Protein AF-A0A6G1LKD0-F1 (afdb_monomer)

Nearest PDB structures (foldseek):
  3onr-assembly1_B  TM=5.897E-01  e=1.406E+00  Mycobacterium tuberculosis
  1nfh-assembly1_B-2  TM=4.071E-01  e=2.704E-01  Archaeoglobus fulgidus
  5kec-assembly3_D  TM=6.859E-01  e=3.972E+00  Klebsiella pneumoniae
  1mk4-assembly1_B  TM=3.699E-01  e=9.749E-01  Bacillus subtilis

Sequence (189 aa):
MHNSNTVKTENTMAEAPSTIVGAAESDQQEQPFRLLDLPPELWSNICKLAVLSEDTIVFELAKPRSQNQIAVGQPSITQVCRLLRAEALPLFYALNVFRVQDEDDGTEASSRLQCWLRGIGLKNRGYLRKVEVFAPYDITDSKEFFAIGAEEDGNVKLELELVKLEVRPDKHGVVREERTYDVHFAEAD

Mean predicted aligned error: 14.64 Å

Solvent-accessible surface area (backbone atoms only — not comparable to full-atom values): 11980 Å² total; per-residue (Å²): 133,84,90,84,88,90,85,78,88,84,88,89,89,86,88,86,82,83,84,77,75,85,73,81,82,72,82,73,72,76,72,81,79,60,67,84,77,44,59,69,73,57,43,53,50,49,38,48,60,70,41,55,54,97,62,70,47,67,46,73,70,77,79,89,89,85,76,98,68,84,59,75,73,75,48,69,66,47,69,72,44,72,67,48,24,66,60,25,46,49,46,31,34,47,71,29,41,38,30,46,62,37,91,61,88,35,81,54,49,56,60,52,51,50,53,44,56,58,71,65,31,74,76,50,56,75,27,41,34,38,42,33,44,35,28,59,56,86,72,78,73,69,65,71,73,47,63,63,40,83,81,88,85,74,70,51,42,44,42,70,45,79,76,43,80,46,81,45,64,45,102,83,67,50,67,26,42,40,36,35,26,41,50,42,76,49,83,72,130

Secondary structure (DSSP, 8-state):
------------------------------PPPPGGGS-HHHHHHHHHHHH--SS-EE-----SSS---------THHHH-HHHHHHHHHHHHHH-EEEEE--SSSSSHHHHHHHHHHHH-HHHHTT--EEEEEESS----TTTTT-TT-SSS---EEEEEEEEEEEEE-TTS-EEEEEEEEEEEE---

Radius of gyration: 30.36 Å; Cα contacts (8 Å, |Δi|>4): 235; chains: 1; bounding box: 85×86×45 Å

InterPro domains:
  IPR038883 Uncharacterized protein AN11006-like [PTHR42085] (26-137)

Foldseek 3Di:
DDDDDDDDDDDDDDDDDDDPDDDDPPPPPPDDDDLVVDDPVVSLVVLLVQLADPDAQEQDDPDDDDDDDSDPPRGVQLVPDPVSVVSNLLSNQQRHEYEYDDPPQQPCSLVSVLVVCVVVDDVSLVSHFKYKYKHLDDPPVPPVSQQNAPDDDDGWRWDWDFPDWDWDQDPVRRTIIITMTTTDTDDDD

pLDDT: mean 70.56, std 19.1, range [30.27, 95.88]

Organism: NCBI:txid161662

Structure (mmCIF, N/CA/C/O backbone):
data_AF-A0A6G1LKD0-F1
#
_entry.id   AF-A0A6G1LKD0-F1
#
loop_
_atom_site.group_PDB
_atom_site.id
_atom_site.type_symbol
_atom_site.label_atom_id
_atom_site.label_alt_id
_atom_site.label_comp_id
_atom_site.label_asym_id
_atom_site.label_entity_id
_atom_site.label_seq_id
_atom_site.pdbx_PDB_ins_code
_atom_site.Cartn_x
_atom_site.Cartn_y
_atom_site.Cartn_z
_atom_site.occupancy
_atom_site.B_iso_or_equiv
_atom_site.auth_seq_id
_atom_site.auth_comp_id
_atom_site.auth_asym_id
_atom_site.auth_atom_id
_atom_site.pdbx_PDB_model_num
ATOM 1 N N . MET A 1 1 ? -33.546 67.919 -8.688 1.00 37.59 1 MET A N 1
ATOM 2 C CA . MET A 1 1 ? -34.661 68.858 -8.922 1.00 37.59 1 MET A CA 1
ATOM 3 C C . MET A 1 1 ? -35.714 68.147 -9.755 1.00 37.59 1 MET A C 1
ATOM 5 O O . MET A 1 1 ? -35.382 67.730 -10.850 1.00 37.59 1 MET A O 1
ATOM 9 N N . HIS A 1 2 ? -36.915 68.015 -9.183 1.00 38.47 2 HIS A N 1
ATOM 10 C CA . HIS A 1 2 ? -38.228 67.760 -9.805 1.00 38.47 2 HIS A CA 1
ATOM 11 C C . HIS A 1 2 ? -38.391 66.464 -10.639 1.00 38.47 2 HIS A C 1
ATOM 13 O O . HIS A 1 2 ? -37.862 66.364 -11.734 1.00 38.47 2 HIS A O 1
ATOM 19 N N . ASN A 1 3 ? -38.979 65.380 -10.113 1.00 30.58 3 ASN A N 1
ATOM 20 C CA . ASN A 1 3 ? -40.379 65.177 -9.683 1.00 30.58 3 ASN A CA 1
ATOM 21 C C . ASN A 1 3 ? -41.334 65.006 -10.879 1.00 30.58 3 ASN A C 1
ATOM 23 O O . ASN A 1 3 ? -41.541 65.965 -11.617 1.00 30.58 3 ASN A O 1
ATOM 27 N N . SER A 1 4 ? -41.957 63.831 -11.027 1.00 41.06 4 SER A N 1
ATOM 28 C CA . SER A 1 4 ? -43.425 63.676 -10.971 1.00 41.06 4 SER A CA 1
ATOM 29 C C . SER A 1 4 ? -43.890 62.292 -11.431 1.00 41.06 4 SER A C 1
ATOM 31 O O . SER A 1 4 ? -43.582 61.819 -12.521 1.00 41.06 4 SER A O 1
ATOM 33 N N . ASN A 1 5 ? -44.685 61.699 -10.546 1.00 30.27 5 ASN A N 1
ATOM 34 C CA . ASN A 1 5 ? -45.499 60.499 -10.670 1.00 30.27 5 ASN A CA 1
ATOM 35 C C . ASN A 1 5 ? -46.444 60.489 -11.883 1.00 30.27 5 ASN A C 1
ATOM 37 O O . ASN A 1 5 ? -46.976 61.525 -12.271 1.00 30.27 5 ASN A O 1
ATOM 41 N N . THR A 1 6 ? -46.830 59.287 -12.315 1.00 49.12 6 THR A N 1
ATOM 42 C CA . THR A 1 6 ? -48.221 59.007 -12.707 1.00 49.12 6 THR A CA 1
ATOM 43 C C . THR A 1 6 ? -48.672 57.683 -12.092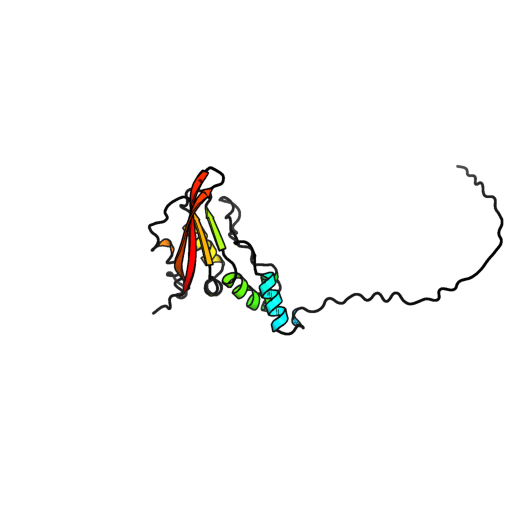 1.00 49.12 6 THR A C 1
ATOM 45 O O . THR A 1 6 ? -48.175 56.613 -12.422 1.00 49.12 6 THR A O 1
ATOM 48 N N . VAL A 1 7 ? -49.620 57.789 -11.162 1.00 44.25 7 VAL A N 1
ATOM 49 C CA . VAL A 1 7 ? -50.466 56.710 -10.645 1.00 44.25 7 VAL A CA 1
ATOM 50 C C . VAL A 1 7 ? -51.893 57.058 -11.050 1.00 44.25 7 VAL A C 1
ATOM 52 O O . VAL A 1 7 ? -52.319 58.177 -10.767 1.00 44.25 7 VAL A O 1
ATOM 55 N N . LYS A 1 8 ? -52.613 56.108 -11.659 1.00 42.34 8 LYS A N 1
ATOM 56 C CA . LYS A 1 8 ? -54.065 55.878 -11.502 1.00 42.34 8 LYS A CA 1
ATOM 57 C C . LYS A 1 8 ? -54.301 54.368 -11.708 1.00 42.34 8 LYS A C 1
ATOM 59 O O . LYS A 1 8 ? -53.874 53.863 -12.740 1.00 42.34 8 LYS A O 1
ATOM 64 N N . THR A 1 9 ? -54.627 53.559 -10.688 1.00 41.75 9 THR A N 1
ATOM 65 C CA . THR A 1 9 ? -55.975 53.277 -10.115 1.00 41.75 9 THR A CA 1
ATOM 66 C C . THR A 1 9 ? -57.021 52.924 -11.192 1.00 41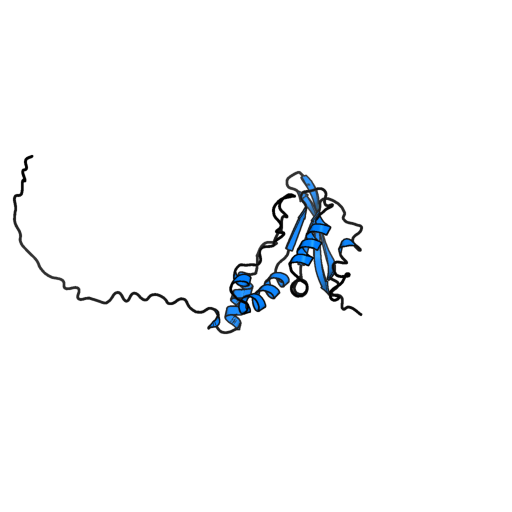.75 9 THR A C 1
ATOM 68 O O . THR A 1 9 ? -57.086 53.606 -12.205 1.00 41.75 9 THR A O 1
ATOM 71 N N . GLU A 1 10 ? -57.877 51.899 -11.101 1.00 36.53 10 GLU A N 1
ATOM 72 C CA . GLU A 1 10 ? -58.400 51.094 -9.984 1.00 36.53 10 GLU A CA 1
ATOM 73 C C . GLU A 1 10 ? -59.324 49.974 -10.536 1.00 36.53 10 GLU A C 1
ATOM 75 O O . GLU A 1 10 ? -59.718 50.020 -11.701 1.00 36.53 10 GLU A O 1
ATOM 80 N N . ASN A 1 11 ? -59.757 49.089 -9.626 1.00 36.59 11 ASN A N 1
ATOM 81 C CA . ASN A 1 11 ? -60.927 48.186 -9.628 1.00 36.59 11 ASN A CA 1
ATOM 82 C C . ASN A 1 11 ? -60.767 46.758 -10.179 1.00 36.59 11 ASN A C 1
ATOM 84 O O . ASN A 1 11 ? -60.533 46.581 -11.366 1.00 36.59 11 ASN A O 1
ATOM 88 N N . THR A 1 12 ? -60.815 45.668 -9.389 1.00 40.59 12 THR A N 1
ATOM 89 C CA . THR A 1 12 ? -61.576 45.227 -8.176 1.00 40.59 12 THR A CA 1
ATOM 90 C C . THR A 1 12 ? -62.785 44.347 -8.525 1.00 40.59 12 THR A C 1
ATOM 92 O O . THR A 1 12 ? -63.572 44.687 -9.400 1.00 40.59 12 THR A O 1
ATOM 95 N N . MET A 1 13 ? -62.934 43.290 -7.706 1.00 41.00 13 MET A N 1
ATOM 96 C CA . MET A 1 13 ? -63.999 42.276 -7.560 1.00 41.00 13 MET A CA 1
ATOM 97 C C . MET A 1 13 ? -63.725 40.960 -8.309 1.00 41.00 13 MET A C 1
ATOM 99 O O . MET A 1 13 ? -63.455 40.981 -9.497 1.00 41.00 13 MET A O 1
ATOM 103 N N . ALA A 1 14 ? -63.831 39.764 -7.729 1.00 42.66 14 ALA A N 1
ATOM 104 C CA . ALA A 1 14 ? -63.997 39.290 -6.354 1.00 42.66 14 ALA A CA 1
ATOM 105 C C . ALA A 1 14 ? -63.921 37.748 -6.419 1.00 42.66 14 ALA A C 1
ATOM 107 O O . ALA A 1 14 ? -64.661 37.186 -7.212 1.00 42.66 14 ALA A O 1
ATOM 108 N N . GLU A 1 15 ? -63.099 37.081 -5.602 1.00 38.00 15 GLU A N 1
ATOM 109 C CA . GLU A 1 15 ? -63.464 35.826 -4.911 1.00 38.00 15 GLU A CA 1
ATOM 110 C C . GLU A 1 15 ? -62.361 35.441 -3.908 1.00 38.00 15 GLU A C 1
ATOM 112 O O . GLU A 1 15 ? -61.170 35.493 -4.207 1.00 38.00 15 GLU A O 1
ATOM 117 N N . ALA A 1 16 ? -62.770 35.102 -2.691 1.00 53.72 16 ALA A N 1
ATOM 118 C CA . ALA A 1 16 ? -61.951 34.602 -1.586 1.00 53.72 16 ALA A CA 1
ATOM 119 C C . ALA A 1 16 ? -62.330 33.123 -1.332 1.00 53.72 16 ALA A C 1
ATOM 121 O O . ALA A 1 16 ? -63.270 32.634 -1.951 1.00 53.72 16 ALA A O 1
ATOM 122 N N . PRO A 1 17 ? -61.832 32.454 -0.282 1.00 52.69 17 PRO A N 1
ATOM 123 C CA . PRO A 1 17 ? -60.452 32.227 0.135 1.00 52.69 17 PRO A CA 1
ATOM 124 C C . PRO A 1 17 ? -60.189 30.709 0.278 1.00 52.69 17 PRO A C 1
ATOM 126 O O . PRO A 1 17 ? -60.976 29.995 0.895 1.00 52.69 17 PRO A O 1
ATOM 129 N N . SER A 1 18 ? -59.042 30.196 -0.170 1.00 37.56 18 SER A N 1
ATOM 130 C CA . SER A 1 18 ? -58.544 28.906 0.338 1.00 37.56 18 SER A CA 1
ATOM 131 C C . SER A 1 18 ? -57.360 29.140 1.254 1.00 37.56 18 SER A C 1
ATOM 133 O O . SER A 1 18 ? -56.203 29.192 0.854 1.00 37.56 18 SER A O 1
ATOM 135 N N . THR A 1 19 ? -57.722 29.298 2.521 1.00 47.72 19 THR A N 1
ATOM 136 C CA . THR A 1 19 ? -57.007 28.813 3.693 1.00 47.72 19 THR A CA 1
ATOM 137 C C . THR A 1 19 ? -56.113 27.610 3.368 1.00 47.72 19 THR A C 1
ATOM 139 O O . THR A 1 19 ? -56.605 26.494 3.226 1.00 47.72 19 THR A O 1
ATOM 142 N N . ILE A 1 20 ? -54.799 27.820 3.328 1.00 54.66 20 ILE A N 1
ATOM 143 C CA . ILE A 1 20 ? -53.839 26.786 3.718 1.00 54.66 20 ILE A CA 1
ATOM 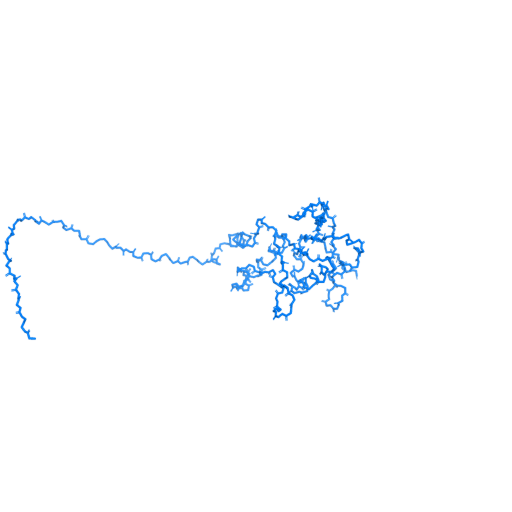144 C C . ILE A 1 20 ? -53.232 27.271 5.029 1.00 54.66 20 ILE A C 1
ATOM 146 O O . ILE A 1 20 ? -52.306 28.075 5.080 1.00 54.66 20 ILE A O 1
ATOM 150 N N . VAL A 1 21 ? -53.886 26.828 6.103 1.00 46.56 21 VAL A N 1
ATOM 151 C CA . VAL A 1 21 ? -53.330 26.758 7.452 1.00 46.56 21 VAL A CA 1
ATOM 152 C C . VAL A 1 21 ? -52.073 25.902 7.382 1.00 46.56 21 VAL A C 1
ATOM 154 O O . VAL A 1 21 ? -52.058 24.875 6.704 1.00 46.56 21 VAL A O 1
ATOM 157 N N . GLY A 1 22 ? -51.030 26.358 8.071 1.00 49.03 22 GLY A N 1
ATOM 158 C CA . GLY A 1 22 ? -49.728 25.719 8.097 1.00 49.03 22 GLY A CA 1
ATOM 159 C C . GLY A 1 22 ? -49.785 24.219 8.373 1.00 49.03 22 GLY A C 1
ATOM 160 O O . GLY A 1 22 ? -50.435 23.755 9.306 1.00 49.03 22 GLY A O 1
ATOM 161 N N . ALA A 1 23 ? -49.010 23.484 7.589 1.00 44.81 23 ALA A N 1
ATOM 162 C CA . ALA A 1 23 ? -48.330 22.300 8.066 1.00 44.81 23 ALA A CA 1
ATOM 163 C C . ALA A 1 23 ? -46.849 22.669 8.070 1.00 44.81 23 ALA A C 1
ATOM 165 O O . ALA A 1 23 ? -46.313 23.100 7.053 1.00 44.81 23 ALA A O 1
ATOM 166 N N . ALA A 1 24 ? -46.245 22.602 9.251 1.00 47.56 24 ALA A N 1
ATOM 167 C CA . ALA A 1 24 ? -44.843 22.876 9.474 1.00 47.56 24 ALA A CA 1
ATOM 168 C C . ALA A 1 24 ? -43.985 22.118 8.453 1.00 47.56 24 ALA A C 1
ATOM 170 O O . ALA A 1 24 ? -43.979 20.886 8.439 1.00 47.56 24 ALA A O 1
ATOM 171 N N . GLU A 1 25 ? -43.237 22.856 7.638 1.00 52.56 25 GLU A N 1
ATOM 172 C CA . GLU A 1 25 ? -41.984 22.360 7.087 1.00 52.56 25 GLU A CA 1
ATOM 173 C C . GLU A 1 25 ? -41.083 22.127 8.298 1.00 52.56 25 GLU A C 1
ATOM 175 O O . GLU A 1 25 ? -40.419 23.026 8.808 1.00 52.56 25 GLU A O 1
ATOM 180 N N . SER A 1 26 ? -41.166 20.928 8.874 1.00 53.84 26 SER A N 1
ATOM 181 C CA . SER A 1 26 ? -40.125 20.470 9.768 1.00 53.84 26 SER A CA 1
ATOM 182 C C . SER A 1 26 ? -38.873 20.383 8.909 1.00 53.84 26 SER A C 1
ATOM 184 O O . SER A 1 26 ? -38.731 19.426 8.146 1.00 53.84 26 SER A O 1
ATOM 186 N N . ASP A 1 27 ? -38.004 21.386 9.026 1.00 58.16 27 ASP A N 1
ATOM 187 C CA . ASP A 1 27 ? -36.576 21.285 8.752 1.00 58.16 27 ASP A CA 1
ATOM 188 C C . ASP A 1 27 ? -36.047 20.102 9.573 1.00 58.16 27 ASP A C 1
ATOM 190 O O . ASP A 1 27 ? -35.509 20.249 10.673 1.00 58.16 27 ASP A O 1
ATOM 194 N N . GLN A 1 28 ? -36.262 18.884 9.076 1.00 59.91 28 GLN A N 1
ATOM 195 C CA . GLN A 1 28 ? -35.541 17.719 9.541 1.00 59.91 28 GLN A CA 1
ATOM 196 C C . GLN A 1 28 ? -34.132 17.892 8.998 1.00 59.91 28 GLN A C 1
ATOM 198 O O . GLN A 1 28 ? -33.781 17.372 7.945 1.00 59.91 28 GLN A O 1
ATOM 203 N N . GLN A 1 29 ? -33.337 18.697 9.704 1.00 63.50 29 GLN A N 1
ATOM 204 C CA . GLN A 1 29 ? -31.892 18.629 9.609 1.00 63.50 29 GLN A CA 1
ATOM 205 C C . GLN A 1 29 ? -31.525 17.182 9.924 1.00 63.50 29 GLN A C 1
ATOM 207 O O . GLN A 1 29 ? -31.508 16.783 11.090 1.00 63.50 29 GLN A O 1
ATOM 212 N N . GLU A 1 30 ? -31.315 16.384 8.877 1.00 73.69 30 GLU A N 1
ATOM 213 C CA . GLU A 1 30 ? -30.794 15.031 8.983 1.00 73.69 30 GLU A CA 1
ATOM 214 C C . GLU A 1 30 ? -29.488 15.128 9.768 1.00 73.69 30 GLU A C 1
ATOM 216 O O . GLU A 1 30 ? -28.474 15.626 9.272 1.00 73.69 30 GLU A O 1
ATOM 221 N N . GLN A 1 31 ? -29.524 14.745 11.048 1.00 75.81 31 GLN A N 1
ATOM 222 C CA . GLN A 1 31 ? -28.300 14.716 11.826 1.00 75.81 31 GLN A CA 1
ATOM 223 C C . GLN A 1 31 ? -27.365 13.696 11.175 1.00 75.81 31 GLN A C 1
ATOM 225 O O . GLN A 1 31 ? -27.792 12.569 10.907 1.00 75.81 31 GLN A O 1
ATOM 230 N N . PRO A 1 32 ? -26.092 14.055 10.940 1.00 81.06 32 PRO A N 1
ATOM 231 C CA . PRO A 1 32 ? -25.136 13.106 10.408 1.00 81.06 32 PRO A CA 1
ATOM 232 C C . PRO A 1 32 ? -25.021 11.935 11.384 1.00 81.06 32 PRO A C 1
ATOM 234 O O . PRO A 1 32 ? -24.774 12.122 12.580 1.00 81.06 32 PRO A O 1
ATOM 237 N N . PHE A 1 33 ? -25.216 10.719 10.878 1.00 84.69 33 PHE A N 1
ATOM 238 C CA . PHE A 1 33 ? -25.010 9.523 11.680 1.00 84.69 33 PHE A CA 1
ATOM 239 C C . PHE A 1 33 ? -23.534 9.425 12.075 1.00 84.69 33 PHE A C 1
ATOM 241 O O . PHE A 1 33 ? -22.623 9.769 11.316 1.00 84.69 33 PHE A O 1
ATOM 248 N N . ARG A 1 34 ? -23.281 8.962 13.297 1.00 90.06 34 ARG A N 1
ATOM 249 C CA . ARG A 1 34 ? -21.921 8.806 13.804 1.00 90.06 34 ARG A CA 1
ATOM 250 C C . ARG A 1 34 ? -21.377 7.465 13.337 1.00 90.06 34 ARG A C 1
ATOM 252 O O . ARG A 1 34 ? -21.892 6.421 13.715 1.00 90.06 34 ARG A O 1
ATOM 259 N N . LEU A 1 35 ? -20.308 7.497 12.542 1.00 90.75 35 LEU A N 1
ATOM 260 C CA . LEU A 1 35 ? -19.685 6.291 11.982 1.00 90.75 35 LEU A CA 1
ATOM 261 C C . LEU A 1 35 ? -19.335 5.244 13.055 1.00 90.75 35 LEU A C 1
ATOM 263 O O . LEU A 1 35 ? -19.510 4.055 12.824 1.00 90.75 35 LEU A O 1
ATOM 267 N N . LEU A 1 36 ? -18.863 5.690 14.223 1.00 90.81 36 LEU A N 1
ATOM 268 C CA . LEU A 1 36 ? -18.436 4.811 15.319 1.00 90.81 36 LEU A CA 1
ATOM 269 C C . LEU A 1 36 ? -19.582 4.344 16.230 1.00 90.81 36 LEU A C 1
ATOM 271 O O . LEU A 1 36 ? -19.342 3.515 17.103 1.00 90.81 36 LEU A O 1
ATOM 275 N N . ASP A 1 37 ? -20.802 4.846 16.024 1.00 93.06 37 ASP A N 1
ATOM 276 C CA . ASP A 1 37 ? -21.998 4.340 16.709 1.00 93.06 37 ASP A CA 1
ATOM 277 C C . ASP A 1 37 ? -22.608 3.146 15.948 1.00 93.06 37 ASP A C 1
ATOM 279 O O . ASP A 1 37 ? -23.539 2.500 16.431 1.00 93.06 37 ASP A O 1
ATOM 283 N N . LEU A 1 38 ? -22.084 2.833 14.756 1.00 91.62 38 LEU A N 1
ATOM 284 C CA . LEU A 1 38 ? -22.428 1.617 14.030 1.00 91.62 38 LEU A CA 1
ATOM 285 C C . LEU A 1 38 ? -21.842 0.377 14.729 1.00 91.62 38 LEU A C 1
ATOM 287 O O . LEU A 1 38 ? -20.779 0.458 15.350 1.00 91.62 38 LEU A O 1
ATOM 291 N N . PRO A 1 39 ? -22.472 -0.800 14.561 1.00 94.50 39 PRO A N 1
ATOM 292 C CA . PRO A 1 39 ? -21.857 -2.073 14.911 1.00 94.50 39 PRO A CA 1
ATOM 293 C C . PRO A 1 39 ? -20.444 -2.222 14.313 1.00 94.50 39 PRO A C 1
ATOM 295 O O . PRO A 1 39 ? -20.233 -1.789 13.170 1.00 94.50 39 PRO A O 1
ATOM 298 N N . PRO A 1 40 ? -19.495 -2.844 15.043 1.00 91.56 40 PRO A N 1
ATOM 299 C CA . PRO A 1 40 ? -18.127 -3.100 14.586 1.00 91.56 40 PRO A CA 1
ATOM 300 C C . PRO A 1 40 ? -18.019 -3.630 13.162 1.00 91.56 40 PRO A C 1
ATOM 302 O O . PRO A 1 40 ? -17.224 -3.141 12.365 1.00 91.56 40 PRO A O 1
ATOM 305 N N . GLU A 1 41 ? -18.886 -4.570 12.809 1.00 95.56 41 GLU A N 1
ATOM 306 C CA . GLU A 1 41 ? -18.893 -5.222 11.507 1.00 95.56 41 GLU A CA 1
ATOM 307 C C . GLU A 1 41 ? -19.148 -4.225 10.370 1.00 95.56 41 GLU A C 1
ATOM 309 O O . GLU A 1 41 ? -18.559 -4.334 9.294 1.00 95.56 41 GLU A O 1
ATOM 314 N N . LEU A 1 42 ? -20.013 -3.230 10.595 1.00 95.06 42 LEU A N 1
ATOM 315 C CA . LEU A 1 42 ? -20.379 -2.263 9.565 1.00 95.06 42 LEU A CA 1
ATOM 316 C C . LEU A 1 42 ? -19.271 -1.243 9.332 1.00 95.06 42 LEU A C 1
ATOM 318 O O . LEU A 1 42 ? -18.895 -1.014 8.182 1.00 95.06 42 LEU A O 1
ATOM 322 N N . TRP A 1 43 ? -18.724 -0.638 10.388 1.00 94.00 43 TRP A N 1
ATOM 323 C CA . TRP A 1 43 ? -17.681 0.366 10.186 1.00 94.00 43 TRP A CA 1
ATOM 324 C C . TRP A 1 43 ? -16.337 -0.258 9.783 1.00 94.00 43 TRP A C 1
ATOM 326 O O . TRP A 1 43 ? -15.626 0.361 8.993 1.00 94.00 43 TRP A O 1
ATOM 336 N N . SER A 1 44 ? -16.027 -1.502 10.176 1.00 94.25 44 SER A N 1
ATOM 337 C CA . SER A 1 44 ? -14.895 -2.254 9.604 1.00 94.25 44 SER A CA 1
ATOM 338 C C . SER A 1 44 ? -15.081 -2.521 8.105 1.00 94.25 44 SER A C 1
ATOM 340 O O . SER A 1 44 ? -14.140 -2.355 7.326 1.00 94.25 44 SER A O 1
ATOM 342 N N . ASN A 1 45 ? -16.298 -2.857 7.657 1.00 95.88 45 ASN A N 1
ATOM 343 C CA . ASN A 1 45 ? -16.591 -2.992 6.225 1.00 95.88 45 ASN A CA 1
ATOM 344 C C . ASN A 1 45 ? -16.441 -1.662 5.476 1.00 95.88 45 ASN A C 1
ATOM 346 O O . ASN A 1 45 ? -15.879 -1.639 4.381 1.00 95.88 45 ASN A O 1
ATOM 350 N N . ILE A 1 46 ? -16.873 -0.549 6.075 1.00 95.31 46 ILE A N 1
ATOM 351 C CA . ILE A 1 46 ? -16.652 0.790 5.514 1.00 95.31 46 ILE A CA 1
ATOM 352 C C . ILE A 1 46 ? -15.151 1.079 5.404 1.00 95.31 46 ILE A C 1
ATOM 354 O O . ILE A 1 46 ? -14.704 1.516 4.347 1.00 95.31 46 ILE A O 1
ATOM 358 N N . CYS A 1 47 ? -14.359 0.780 6.442 1.00 95.50 47 CYS A N 1
ATOM 359 C CA . CYS A 1 47 ? -12.902 0.915 6.400 1.00 95.50 47 CYS A CA 1
ATOM 360 C C . CYS A 1 47 ? -12.296 0.128 5.241 1.00 95.50 47 CYS A C 1
ATOM 362 O O . CYS A 1 47 ? -11.513 0.684 4.478 1.00 95.50 47 CYS A O 1
ATOM 364 N N . LYS A 1 48 ? -12.693 -1.139 5.079 1.00 95.88 48 LYS A N 1
ATOM 365 C CA . LYS A 1 48 ? -12.222 -2.004 3.995 1.00 95.88 48 LYS A CA 1
ATOM 366 C C . LYS A 1 48 ? -12.518 -1.409 2.620 1.00 95.88 48 LYS A C 1
ATOM 368 O O . LYS A 1 48 ? -11.619 -1.336 1.790 1.00 95.88 48 LYS A O 1
ATOM 373 N N . LEU A 1 49 ? -13.756 -0.978 2.389 1.00 95.50 49 LEU A N 1
ATOM 374 C CA . LEU A 1 49 ? -14.171 -0.392 1.113 1.00 95.50 49 LEU A CA 1
ATOM 375 C C . LEU A 1 49 ? -13.481 0.950 0.846 1.00 95.50 49 LEU A C 1
ATOM 377 O O . LEU A 1 49 ? -13.105 1.225 -0.284 1.00 95.50 49 LEU A O 1
ATOM 381 N N . ALA A 1 50 ? -13.272 1.764 1.879 1.00 94.69 50 ALA A N 1
ATOM 382 C CA . ALA A 1 50 ? -12.654 3.081 1.750 1.00 94.69 50 ALA A CA 1
ATOM 383 C C . ALA A 1 50 ? -11.146 3.037 1.453 1.00 94.69 50 ALA A C 1
ATOM 385 O O . ALA A 1 50 ? -10.593 4.030 0.983 1.00 94.69 50 ALA A O 1
ATOM 386 N N . VAL A 1 51 ? -10.466 1.931 1.773 1.00 94.75 51 VAL A N 1
ATOM 387 C CA . VAL A 1 51 ? -9.028 1.767 1.501 1.00 94.75 51 VAL A CA 1
ATOM 388 C C . VAL A 1 51 ? -8.731 0.883 0.299 1.00 94.75 51 VAL A C 1
ATOM 390 O O . VAL A 1 51 ? -7.590 0.881 -0.159 1.00 94.75 51 VAL A O 1
ATOM 393 N N . LEU A 1 52 ? -9.706 0.114 -0.184 1.00 93.88 52 LEU A N 1
ATOM 394 C CA . LEU A 1 52 ? -9.537 -0.751 -1.343 1.00 93.88 52 LEU A CA 1
ATOM 395 C C . LEU A 1 52 ? -9.515 0.091 -2.621 1.00 93.88 52 LEU A C 1
ATOM 397 O O . LEU A 1 52 ? -10.446 0.840 -2.897 1.00 93.88 52 LEU A O 1
ATOM 401 N N . SER A 1 53 ? -8.452 -0.059 -3.398 1.00 90.12 53 SER A N 1
ATOM 402 C CA . SER A 1 53 ? -8.328 0.479 -4.749 1.00 90.12 53 SER A CA 1
ATOM 403 C C . SER A 1 53 ? -8.555 -0.655 -5.745 1.00 90.12 53 SER A C 1
ATOM 405 O O . SER A 1 53 ? -8.012 -1.746 -5.575 1.00 90.12 53 SER A O 1
ATOM 407 N N . GLU A 1 54 ? -9.386 -0.416 -6.761 1.00 87.00 54 GLU A N 1
ATOM 408 C CA . GLU A 1 54 ? -9.596 -1.378 -7.856 1.00 87.00 54 GLU A CA 1
ATOM 409 C C . GLU A 1 54 ? -8.352 -1.479 -8.749 1.00 87.00 54 GLU A C 1
ATOM 411 O O . GLU A 1 54 ? -8.025 -2.557 -9.245 1.00 87.00 54 GLU A O 1
ATOM 416 N N . ASP A 1 55 ? -7.632 -0.364 -8.882 1.00 86.00 55 ASP A N 1
ATOM 417 C CA . ASP A 1 55 ? -6.389 -0.256 -9.631 1.00 86.00 55 ASP A CA 1
ATOM 418 C C . ASP A 1 55 ? -5.155 -0.406 -8.736 1.00 86.00 55 ASP A C 1
ATOM 420 O O . ASP A 1 55 ? -5.163 -0.106 -7.536 1.00 86.00 55 ASP A O 1
ATOM 424 N N . THR A 1 56 ? -4.047 -0.813 -9.356 1.00 84.62 56 THR A N 1
ATOM 425 C CA . THR A 1 56 ? -2.737 -0.832 -8.709 1.00 84.62 56 THR A CA 1
ATOM 426 C C . THR A 1 56 ? -2.326 0.575 -8.277 1.00 84.62 56 THR A C 1
ATOM 428 O O . THR A 1 56 ? -2.294 1.510 -9.079 1.00 84.62 56 THR A O 1
ATOM 431 N N . ILE A 1 57 ? -1.931 0.718 -7.012 1.00 86.44 57 ILE A N 1
ATOM 432 C CA . ILE A 1 57 ? -1.464 1.982 -6.451 1.00 86.44 57 ILE A CA 1
ATOM 433 C C . ILE A 1 57 ? -0.030 2.217 -6.917 1.00 86.44 57 ILE A C 1
ATOM 435 O O . ILE A 1 57 ? 0.930 1.676 -6.360 1.00 86.44 57 ILE A O 1
ATOM 439 N N . VAL A 1 58 ? 0.113 3.033 -7.957 1.00 80.94 58 VAL A N 1
ATOM 440 C CA . VAL A 1 58 ? 1.413 3.475 -8.460 1.00 80.94 58 VAL A CA 1
ATOM 441 C C . VAL A 1 58 ? 1.917 4.614 -7.582 1.00 80.94 58 VAL A C 1
ATOM 443 O O . VAL A 1 58 ? 1.199 5.585 -7.346 1.00 80.94 58 VAL A O 1
ATOM 446 N N . PHE A 1 59 ? 3.157 4.527 -7.111 1.00 77.19 59 PHE A N 1
ATOM 447 C CA . PHE A 1 59 ? 3.838 5.684 -6.539 1.00 77.19 59 PHE A CA 1
ATOM 448 C C . PHE A 1 59 ? 4.987 6.104 -7.441 1.00 77.19 59 PHE A C 1
ATOM 450 O O . PHE A 1 59 ? 6.085 5.552 -7.411 1.00 77.19 59 PHE A O 1
ATOM 457 N N . GLU A 1 60 ? 4.698 7.113 -8.256 1.00 60.69 60 GLU A N 1
ATOM 458 C CA . GLU A 1 60 ? 5.685 7.836 -9.043 1.00 60.69 60 GLU A CA 1
ATOM 459 C C . GLU A 1 60 ? 6.432 8.790 -8.107 1.00 60.69 60 GLU A C 1
ATOM 461 O O . GLU A 1 60 ? 5.844 9.703 -7.520 1.00 60.69 60 GLU A O 1
ATOM 466 N N . LEU A 1 61 ? 7.738 8.586 -7.919 1.00 55.19 61 LEU A N 1
ATOM 467 C CA . LEU A 1 61 ? 8.544 9.604 -7.257 1.00 55.19 61 LEU A CA 1
ATOM 468 C C . LEU A 1 61 ? 8.703 10.781 -8.215 1.00 55.19 61 LEU A C 1
ATOM 470 O O . LEU A 1 61 ? 9.276 10.646 -9.295 1.00 55.19 61 LEU A O 1
ATOM 474 N N . ALA A 1 62 ? 8.225 11.949 -7.793 1.00 46.47 62 ALA A N 1
ATOM 475 C CA . ALA A 1 62 ? 8.509 13.191 -8.486 1.00 46.47 62 ALA A CA 1
ATOM 476 C C . ALA A 1 62 ? 10.032 13.365 -8.662 1.00 46.47 62 ALA A C 1
ATOM 478 O O . ALA A 1 62 ? 10.817 13.105 -7.748 1.00 46.47 62 ALA A O 1
ATOM 479 N N . LYS A 1 63 ? 10.411 13.812 -9.864 1.00 46.47 63 LYS A N 1
ATOM 480 C CA . LYS A 1 63 ? 11.767 14.156 -10.327 1.00 46.47 63 LYS A CA 1
ATOM 481 C C . LYS A 1 63 ? 12.618 14.887 -9.267 1.00 46.47 63 LYS A C 1
ATOM 483 O O . LYS A 1 63 ? 12.083 15.550 -8.376 1.00 46.47 63 LYS A O 1
ATOM 488 N N . PRO A 1 64 ? 13.959 14.827 -9.358 1.00 46.88 64 PRO A N 1
ATOM 489 C CA . PRO A 1 64 ? 14.810 15.059 -8.204 1.00 46.88 64 PRO A CA 1
ATOM 490 C C . PRO A 1 64 ? 14.909 16.550 -7.830 1.00 46.88 64 PRO A C 1
ATOM 492 O O . PRO A 1 64 ? 14.954 17.419 -8.699 1.00 46.88 64 PRO A O 1
ATOM 495 N N . ARG A 1 65 ? 15.076 16.791 -6.518 1.00 44.31 65 ARG A N 1
ATOM 496 C CA . ARG A 1 65 ? 15.774 17.923 -5.854 1.00 44.31 65 ARG A CA 1
ATOM 497 C C . ARG A 1 65 ? 15.018 18.986 -5.043 1.00 44.31 65 ARG A C 1
ATOM 499 O O . ARG A 1 65 ? 15.725 19.808 -4.465 1.00 44.31 65 ARG A O 1
ATOM 506 N N . SER A 1 66 ? 13.694 18.994 -4.856 1.00 44.41 66 SER A N 1
ATOM 507 C CA . SER A 1 66 ? 13.130 20.035 -3.955 1.00 44.41 66 SER A CA 1
ATOM 508 C C . SER A 1 66 ? 12.001 19.682 -2.998 1.00 44.41 66 SER A C 1
ATOM 510 O O . SER A 1 66 ? 11.808 20.455 -2.063 1.00 44.41 66 SER A O 1
ATOM 512 N N . GLN A 1 67 ? 11.317 18.542 -3.092 1.00 42.03 67 GLN A N 1
ATOM 513 C CA . GLN A 1 67 ? 10.276 18.208 -2.113 1.00 42.03 67 GLN A CA 1
ATOM 514 C C . GLN A 1 67 ? 10.332 16.734 -1.720 1.00 42.03 67 GLN A C 1
ATOM 516 O O . GLN A 1 67 ? 9.894 15.845 -2.440 1.00 42.03 67 GLN A O 1
ATOM 521 N N . ASN A 1 68 ? 10.891 16.504 -0.531 1.00 40.38 68 ASN A N 1
ATOM 522 C CA . ASN A 1 68 ? 10.728 15.288 0.249 1.00 40.38 68 ASN A CA 1
ATOM 523 C C . ASN A 1 68 ? 9.236 14.969 0.394 1.00 40.38 68 ASN A C 1
ATOM 525 O O . ASN A 1 68 ? 8.575 15.561 1.248 1.00 40.38 68 ASN A O 1
ATOM 529 N N . GLN A 1 69 ? 8.726 14.043 -0.415 1.00 43.66 69 GLN A N 1
ATOM 530 C CA . GLN A 1 69 ? 7.616 13.164 -0.055 1.00 43.66 69 GLN A CA 1
ATOM 531 C C . GLN A 1 69 ? 7.457 12.072 -1.113 1.00 43.66 69 GLN A C 1
ATOM 533 O O . GLN A 1 69 ? 6.740 12.205 -2.098 1.00 43.66 69 GLN A O 1
ATOM 538 N N . ILE A 1 70 ? 8.134 10.952 -0.866 1.00 51.19 70 ILE A N 1
ATOM 539 C CA . ILE A 1 70 ? 7.680 9.657 -1.359 1.00 51.19 70 ILE A CA 1
ATOM 540 C C . ILE A 1 70 ? 6.435 9.348 -0.541 1.00 51.19 70 ILE A C 1
ATOM 542 O O . ILE A 1 70 ? 6.541 8.966 0.623 1.00 51.19 70 ILE A O 1
ATOM 546 N N . ALA A 1 71 ? 5.255 9.580 -1.092 1.00 56.88 71 ALA A N 1
ATOM 547 C CA . ALA A 1 71 ? 4.044 9.207 -0.395 1.00 56.88 71 ALA A CA 1
ATOM 548 C C . ALA A 1 71 ? 3.086 8.579 -1.391 1.00 56.88 71 ALA A C 1
ATOM 550 O O . ALA A 1 71 ? 2.341 9.270 -2.077 1.00 56.88 71 ALA A O 1
ATOM 551 N N . VAL A 1 72 ? 3.041 7.244 -1.382 1.00 68.12 72 VAL A N 1
ATOM 552 C CA . VAL A 1 72 ? 1.732 6.596 -1.451 1.00 68.12 72 VAL A CA 1
ATOM 553 C C . VAL A 1 72 ? 0.874 7.301 -0.402 1.00 68.12 72 VAL A C 1
ATOM 555 O O . VAL A 1 72 ? 1.092 7.127 0.802 1.00 68.12 72 VAL A O 1
ATOM 558 N N . GLY A 1 73 ? -0.007 8.193 -0.852 1.00 77.00 73 GLY A N 1
ATOM 559 C CA . GLY A 1 73 ? -0.866 8.953 0.037 1.00 77.00 73 GLY A CA 1
ATOM 560 C C . GLY A 1 73 ? -1.731 7.968 0.803 1.00 77.00 73 GLY A C 1
ATOM 561 O O . GLY A 1 73 ? -2.534 7.258 0.203 1.00 77.00 73 GLY A O 1
ATOM 562 N N . GLN A 1 74 ? -1.548 7.880 2.122 1.00 83.38 74 GLN A N 1
ATOM 563 C CA . GLN A 1 74 ? -2.421 7.030 2.923 1.00 83.38 74 GLN A CA 1
ATOM 564 C C . GLN A 1 74 ? -3.861 7.538 2.768 1.00 83.38 74 GLN A C 1
ATOM 566 O O . GLN A 1 74 ? -4.062 8.756 2.871 1.00 83.38 74 GLN A O 1
ATOM 571 N N . PRO A 1 75 ? -4.853 6.651 2.562 1.00 88.81 75 PRO A N 1
ATOM 572 C CA . PRO A 1 75 ? -6.238 7.052 2.354 1.00 88.81 75 PRO A CA 1
ATOM 573 C C . PRO A 1 75 ? -6.719 7.984 3.462 1.00 88.81 75 PRO A C 1
ATOM 575 O O . PRO A 1 75 ? -6.356 7.802 4.629 1.00 88.81 75 PRO A O 1
ATOM 578 N N . SER A 1 76 ? -7.561 8.957 3.121 1.00 91.38 76 SER A N 1
ATOM 579 C CA . SER A 1 76 ? -8.047 9.981 4.058 1.00 91.38 76 SER A CA 1
ATOM 580 C C . SER A 1 76 ? -8.644 9.386 5.338 1.00 91.38 76 SER A C 1
ATOM 582 O O . SER A 1 76 ? -8.395 9.900 6.427 1.00 91.38 76 SER A O 1
ATOM 584 N N . ILE A 1 77 ? -9.332 8.241 5.244 1.00 93.56 77 ILE A N 1
ATOM 585 C CA . ILE A 1 77 ? -9.901 7.524 6.397 1.00 93.56 77 ILE A CA 1
ATOM 586 C C . ILE A 1 77 ? -8.851 7.132 7.452 1.00 93.56 77 ILE A C 1
ATOM 588 O O . ILE A 1 77 ? -9.130 7.144 8.650 1.00 93.56 77 ILE A O 1
ATOM 592 N N . THR A 1 78 ? -7.607 6.876 7.037 1.00 92.81 78 THR A N 1
ATOM 593 C CA . THR A 1 78 ? -6.488 6.548 7.939 1.00 92.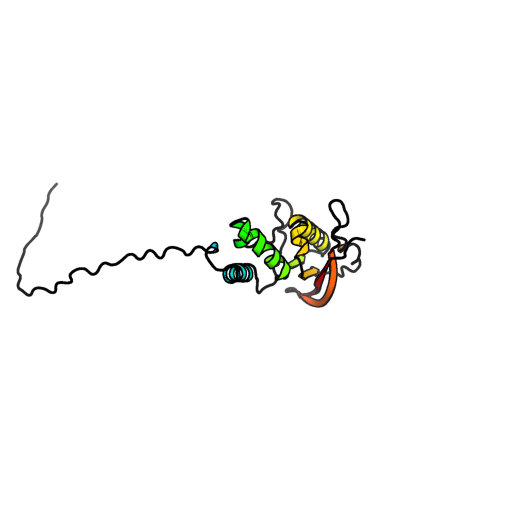81 78 THR A CA 1
ATOM 594 C C . THR A 1 78 ? -5.939 7.769 8.689 1.00 92.81 78 THR A C 1
ATOM 596 O O . THR A 1 78 ? -5.098 7.621 9.582 1.00 92.81 78 THR A O 1
ATOM 599 N N . GLN A 1 79 ? -6.381 8.976 8.326 1.00 92.00 79 GLN A N 1
ATOM 600 C CA . GLN A 1 79 ? -5.915 10.248 8.883 1.00 92.00 79 GLN A CA 1
ATOM 601 C C . GLN A 1 79 ? -6.936 10.895 9.832 1.00 92.00 79 GLN A C 1
ATOM 603 O O . GLN A 1 79 ? -6.596 11.846 10.528 1.00 92.00 79 GLN A O 1
ATOM 608 N N . VAL A 1 80 ? -8.168 10.373 9.902 1.00 93.00 80 VAL A N 1
ATOM 609 C CA . VAL A 1 80 ? -9.262 10.983 10.678 1.00 93.00 80 VAL A CA 1
ATOM 610 C C . VAL A 1 80 ? -9.035 10.861 12.187 1.00 93.00 80 VAL A C 1
ATOM 612 O O . VAL A 1 80 ? -9.065 11.852 12.912 1.00 93.00 80 VAL A O 1
ATOM 615 N N . CYS A 1 81 ? -8.824 9.643 12.692 1.00 93.69 81 CYS A N 1
ATOM 616 C CA . CYS A 1 81 ? -8.593 9.398 14.115 1.00 93.69 81 CYS A CA 1
ATOM 617 C C . CYS A 1 81 ? -7.769 8.123 14.340 1.00 93.69 81 CYS A C 1
ATOM 619 O O . CYS A 1 81 ? -7.619 7.293 13.444 1.00 93.69 81 CYS A O 1
ATOM 621 N N . ARG A 1 82 ? -7.242 7.941 15.559 1.00 94.38 82 ARG A N 1
ATOM 622 C CA . ARG A 1 82 ? -6.385 6.788 15.901 1.00 94.38 82 ARG A CA 1
ATOM 623 C C . ARG A 1 82 ? -7.093 5.440 15.750 1.00 94.38 82 ARG A C 1
ATOM 625 O O . ARG A 1 82 ? -6.440 4.481 15.358 1.00 94.38 82 ARG A O 1
ATOM 632 N N . LEU A 1 83 ? -8.393 5.379 16.047 1.00 94.12 83 LEU A N 1
ATOM 633 C CA . LEU A 1 83 ? -9.180 4.149 15.946 1.00 94.12 83 LEU A CA 1
ATOM 634 C C . LEU A 1 83 ? -9.315 3.704 14.485 1.00 94.12 83 LEU A C 1
ATOM 636 O O . LEU A 1 83 ? -8.889 2.607 14.139 1.00 94.12 83 LEU A O 1
ATOM 640 N N . LEU A 1 84 ? -9.803 4.593 13.614 1.00 94.81 84 LEU A N 1
ATOM 641 C CA . LEU A 1 84 ? -9.920 4.316 12.179 1.00 94.81 84 LEU A CA 1
ATOM 642 C C . LEU A 1 84 ? -8.555 4.041 11.551 1.00 94.81 84 LEU A C 1
ATOM 644 O O . LEU A 1 84 ? -8.421 3.140 10.735 1.00 94.81 84 LEU A O 1
ATOM 648 N N . ARG A 1 85 ? -7.511 4.758 11.979 1.00 94.81 85 ARG A N 1
ATOM 649 C CA . ARG A 1 85 ? -6.137 4.499 11.542 1.00 94.81 85 ARG A CA 1
ATOM 650 C C . ARG A 1 85 ? -5.664 3.088 11.893 1.00 94.81 85 ARG A C 1
ATOM 652 O O . ARG A 1 85 ? -5.003 2.463 11.070 1.00 94.81 85 ARG A O 1
ATOM 659 N N . ALA A 1 86 ? -5.966 2.606 13.099 1.00 94.12 86 ALA A N 1
ATOM 660 C CA . ALA A 1 86 ? -5.557 1.281 13.555 1.00 94.12 86 ALA A CA 1
ATOM 661 C C . ALA A 1 86 ? -6.266 0.152 12.793 1.00 94.12 86 ALA A C 1
ATOM 663 O O . ALA A 1 86 ? -5.630 -0.865 12.536 1.00 94.12 86 ALA A O 1
ATOM 664 N N . GLU A 1 87 ? -7.524 0.361 12.400 1.00 94.88 87 GLU A N 1
ATOM 665 C CA . GLU A 1 87 ? -8.308 -0.600 11.615 1.00 94.88 87 GLU A CA 1
ATOM 666 C C . GLU A 1 87 ? -7.958 -0.560 10.118 1.00 94.88 87 GLU A C 1
ATOM 668 O O . GLU A 1 87 ? -7.746 -1.586 9.476 1.00 94.88 87 GLU A O 1
ATOM 673 N N . ALA A 1 88 ? -7.882 0.641 9.541 1.00 95.62 88 ALA A N 1
ATOM 674 C CA . ALA A 1 88 ? -7.827 0.828 8.097 1.00 95.62 88 ALA A CA 1
ATOM 675 C C . ALA A 1 88 ? -6.415 0.662 7.511 1.00 95.62 88 ALA A C 1
ATOM 677 O O . ALA A 1 88 ? -6.286 0.212 6.375 1.00 95.62 88 ALA A O 1
ATOM 678 N N . LEU A 1 89 ? -5.344 0.988 8.251 1.00 94.25 89 LEU A N 1
ATOM 679 C CA . LEU A 1 89 ? -3.973 0.820 7.739 1.00 94.25 89 LEU A CA 1
ATOM 680 C C . LEU A 1 89 ? -3.599 -0.642 7.445 1.00 94.25 89 LEU A C 1
ATOM 682 O O . LEU A 1 89 ? -3.053 -0.880 6.368 1.00 94.25 89 LEU A O 1
ATOM 686 N N . PRO A 1 90 ? -3.877 -1.620 8.331 1.00 94.94 90 PRO A N 1
ATOM 687 C CA . PRO A 1 90 ? -3.652 -3.027 8.012 1.00 94.94 90 PRO A CA 1
ATOM 688 C C . PRO A 1 90 ? -4.359 -3.455 6.728 1.00 94.94 90 PRO A C 1
ATOM 690 O O . PRO A 1 90 ? -3.745 -4.067 5.860 1.00 94.94 90 PRO A O 1
ATOM 693 N N . LEU A 1 91 ? -5.629 -3.068 6.576 1.00 95.50 91 LEU A N 1
ATOM 694 C CA . LEU A 1 91 ? -6.428 -3.377 5.392 1.00 95.50 91 LEU A CA 1
ATOM 695 C C . LEU A 1 91 ? -5.848 -2.723 4.131 1.00 95.50 91 LEU A C 1
ATOM 697 O O . LEU A 1 91 ? -5.766 -3.373 3.094 1.00 95.50 91 LEU A O 1
ATOM 701 N N . PHE A 1 92 ? -5.388 -1.474 4.228 1.00 94.81 92 PHE A N 1
ATOM 702 C CA . PHE A 1 92 ? -4.783 -0.755 3.110 1.00 94.81 92 PHE A CA 1
ATOM 703 C C . PHE A 1 92 ? -3.551 -1.477 2.555 1.00 94.81 92 PHE A C 1
ATOM 705 O O . PHE A 1 92 ? -3.459 -1.683 1.350 1.00 94.81 92 PHE A O 1
ATOM 712 N N . TYR A 1 93 ? -2.615 -1.897 3.407 1.00 93.38 93 TYR A N 1
ATOM 713 C CA . TYR A 1 93 ? -1.407 -2.578 2.928 1.00 93.38 93 TYR A CA 1
ATOM 714 C C . TYR A 1 93 ? -1.643 -4.046 2.548 1.00 93.38 93 TYR A C 1
ATOM 716 O O . TYR A 1 93 ? -0.922 -4.573 1.702 1.00 93.38 93 TYR A O 1
ATOM 724 N N . ALA A 1 94 ? -2.648 -4.697 3.142 1.00 93.19 94 ALA A N 1
ATOM 725 C CA . ALA A 1 94 ? -2.933 -6.107 2.889 1.00 93.19 94 ALA A CA 1
ATOM 726 C C . ALA A 1 94 ? -3.757 -6.361 1.626 1.00 93.19 94 ALA A C 1
ATOM 728 O O . ALA A 1 94 ? -3.622 -7.423 1.021 1.00 93.19 94 ALA A O 1
ATOM 729 N N . LEU A 1 95 ? -4.633 -5.426 1.253 1.00 93.88 95 LEU A N 1
ATOM 730 C CA . LEU A 1 95 ? -5.592 -5.632 0.166 1.00 93.88 95 LEU A CA 1
ATOM 731 C C . LEU A 1 95 ? -5.179 -4.980 -1.151 1.00 93.88 95 LEU A C 1
ATOM 733 O O . LEU A 1 95 ? -5.673 -5.396 -2.195 1.00 93.88 95 LEU A O 1
ATOM 737 N N . ASN A 1 96 ? -4.296 -3.982 -1.116 1.00 93.31 96 ASN A N 1
ATOM 738 C CA . ASN A 1 96 ? -3.882 -3.261 -2.314 1.00 93.31 96 ASN A CA 1
ATOM 739 C C . ASN A 1 96 ? -2.582 -3.809 -2.902 1.00 93.31 96 ASN A C 1
ATOM 741 O O . ASN A 1 96 ? -1.738 -4.372 -2.201 1.00 93.31 96 ASN A O 1
ATOM 745 N N . VAL A 1 97 ? -2.423 -3.591 -4.206 1.00 90.25 97 VAL A N 1
ATOM 746 C CA . VAL A 1 97 ? -1.177 -3.831 -4.934 1.00 90.25 97 VAL A CA 1
ATOM 747 C C . VAL A 1 97 ? -0.446 -2.504 -5.067 1.00 90.25 97 VAL A C 1
ATOM 749 O O . VAL A 1 97 ? -1.044 -1.506 -5.470 1.00 90.25 97 VAL A O 1
ATOM 752 N N . PHE A 1 98 ? 0.841 -2.492 -4.735 1.00 89.06 98 PHE A N 1
ATOM 753 C CA . PHE A 1 98 ? 1.674 -1.294 -4.809 1.00 89.06 98 PHE A CA 1
ATOM 754 C C . PHE A 1 98 ? 2.700 -1.440 -5.924 1.00 89.06 98 PHE A C 1
ATOM 756 O O . PHE A 1 98 ? 3.441 -2.420 -5.940 1.00 89.06 98 PHE A O 1
ATOM 763 N N . ARG A 1 99 ? 2.770 -0.474 -6.842 1.00 84.88 99 ARG A N 1
ATOM 764 C CA . ARG A 1 99 ? 3.680 -0.526 -7.991 1.00 84.88 99 ARG A CA 1
ATOM 765 C C . ARG A 1 99 ? 4.749 0.547 -7.929 1.00 84.88 99 ARG A C 1
ATOM 767 O O . ARG A 1 99 ? 4.448 1.735 -7.817 1.00 84.88 99 ARG A O 1
ATOM 774 N N . VAL A 1 100 ? 5.990 0.105 -8.098 1.00 80.38 100 VAL A N 1
ATOM 775 C CA . VAL A 1 100 ? 7.142 0.956 -8.387 1.00 80.38 100 VAL A CA 1
ATOM 776 C C . VAL A 1 100 ? 7.283 1.035 -9.899 1.00 80.38 100 VAL A C 1
ATOM 778 O O . VAL A 1 100 ? 7.581 0.033 -10.551 1.00 80.38 100 VAL A O 1
ATOM 781 N N . GLN A 1 101 ? 7.060 2.224 -10.449 1.00 75.12 101 GLN A N 1
ATOM 782 C CA . GLN A 1 101 ? 7.306 2.508 -11.856 1.00 75.12 101 GLN A CA 1
ATOM 783 C C . GLN A 1 101 ? 8.593 3.319 -11.974 1.00 75.12 101 GLN A C 1
ATOM 785 O O . GLN A 1 101 ? 8.681 4.429 -11.448 1.00 75.12 101 GLN A O 1
ATOM 790 N N . ASP A 1 102 ? 9.594 2.753 -12.647 1.00 70.81 102 ASP A N 1
ATOM 791 C CA . ASP A 1 102 ? 10.791 3.486 -13.042 1.00 70.81 102 ASP A CA 1
ATOM 792 C C . ASP A 1 102 ? 10.681 3.847 -14.529 1.00 70.81 102 ASP A C 1
ATOM 794 O O . ASP A 1 102 ? 10.602 2.977 -15.403 1.00 70.81 102 ASP A O 1
ATOM 798 N N . GLU A 1 103 ? 10.560 5.144 -14.820 1.00 65.44 103 GLU A N 1
ATOM 799 C CA . GLU A 1 103 ? 10.588 5.642 -16.199 1.00 65.44 103 GLU A CA 1
ATOM 800 C C . GLU A 1 103 ? 12.018 5.845 -16.717 1.00 65.44 103 GLU A C 1
ATOM 802 O O . GLU A 1 103 ? 12.195 5.920 -17.935 1.00 65.44 103 GLU A O 1
ATOM 807 N N . ASP A 1 104 ? 13.007 5.894 -15.817 1.00 63.06 104 ASP A N 1
ATOM 808 C CA . ASP A 1 104 ? 14.426 6.032 -16.135 1.00 63.06 104 ASP A CA 1
ATOM 809 C C . ASP A 1 104 ? 15.066 4.644 -16.352 1.00 63.06 104 ASP A C 1
ATOM 811 O O . ASP A 1 104 ? 14.376 3.638 -16.501 1.00 63.06 104 ASP A O 1
ATOM 815 N N . ASP A 1 105 ? 16.396 4.565 -16.394 1.00 61.03 105 ASP A N 1
ATOM 816 C CA . ASP A 1 105 ? 17.182 3.365 -16.721 1.00 61.03 105 ASP A CA 1
ATOM 817 C C . ASP A 1 105 ? 17.080 2.188 -15.720 1.00 61.03 105 ASP A C 1
ATOM 819 O O . ASP A 1 105 ? 17.876 1.256 -15.784 1.00 61.03 105 ASP A O 1
ATOM 823 N N . GLY A 1 106 ? 16.104 2.189 -14.810 1.00 57.97 106 GLY A N 1
ATOM 824 C CA . GLY A 1 106 ? 15.850 1.104 -13.858 1.00 57.97 106 GLY A CA 1
ATOM 825 C C . GLY A 1 106 ? 16.828 1.033 -12.682 1.00 57.97 106 GLY A C 1
ATOM 826 O O . GLY A 1 106 ? 16.623 0.217 -11.781 1.00 57.97 106 GLY A O 1
ATOM 827 N N . THR A 1 107 ? 17.860 1.884 -12.647 1.00 62.16 107 THR A N 1
ATOM 828 C CA . THR A 1 107 ? 18.901 1.855 -11.605 1.00 62.16 107 THR A CA 1
ATOM 829 C C . THR A 1 107 ? 18.357 2.255 -10.231 1.00 62.16 107 THR A C 1
ATOM 831 O O . THR A 1 107 ? 18.883 1.837 -9.199 1.00 62.16 107 THR A O 1
ATOM 834 N N . GLU A 1 108 ? 17.277 3.039 -10.176 1.00 69.56 108 GLU A N 1
ATOM 835 C CA . GLU A 1 108 ? 16.776 3.606 -8.923 1.00 69.56 108 GLU A CA 1
ATOM 836 C C . GLU A 1 108 ? 15.543 2.895 -8.350 1.00 69.56 108 GLU A C 1
ATOM 838 O O . GLU A 1 108 ? 15.199 3.138 -7.190 1.00 69.56 108 GLU A O 1
ATOM 843 N N . ALA A 1 109 ? 14.900 1.986 -9.092 1.00 69.50 109 ALA A N 1
ATOM 844 C CA . ALA A 1 109 ? 13.729 1.238 -8.624 1.00 69.50 109 ALA A CA 1
ATOM 845 C C . ALA A 1 109 ? 13.943 0.578 -7.243 1.00 69.50 109 ALA A C 1
ATOM 847 O O . ALA A 1 109 ? 13.057 0.659 -6.387 1.00 69.50 109 ALA A O 1
ATOM 848 N N . SER A 1 110 ? 15.135 0.010 -6.985 1.00 71.19 110 SER A N 1
ATOM 849 C CA . SER A 1 110 ? 15.513 -0.546 -5.667 1.00 71.19 110 SER A CA 1
ATOM 850 C C . SER A 1 110 ? 15.419 0.485 -4.565 1.00 71.19 110 SER A C 1
ATOM 852 O O . SER A 1 110 ? 14.709 0.317 -3.577 1.00 71.19 110 SER A O 1
ATOM 854 N N . SER A 1 111 ? 16.161 1.574 -4.751 1.00 73.69 111 SER A N 1
ATOM 855 C CA . SER A 1 111 ? 16.380 2.594 -3.742 1.00 73.69 111 SER A CA 1
ATOM 856 C C . SER A 1 111 ? 15.060 3.281 -3.425 1.00 73.69 111 SER A C 1
ATOM 858 O O . SER A 1 111 ? 14.775 3.601 -2.274 1.00 73.69 111 SER A O 1
ATOM 860 N N . ARG A 1 112 ? 14.202 3.437 -4.438 1.00 74.25 112 ARG A N 1
ATOM 861 C CA . ARG A 1 112 ? 12.850 3.983 -4.310 1.00 74.25 112 ARG A CA 1
ATOM 862 C C . ARG A 1 112 ? 11.942 3.061 -3.501 1.00 74.25 112 ARG A C 1
ATOM 864 O O . ARG A 1 112 ? 11.310 3.529 -2.551 1.00 74.25 112 ARG A O 1
ATOM 871 N N . LEU A 1 113 ? 11.927 1.763 -3.814 1.00 76.94 113 LEU A N 1
ATOM 872 C CA . LEU A 1 113 ? 11.185 0.767 -3.041 1.00 76.94 113 LEU A CA 1
ATOM 873 C C . LEU A 1 113 ? 11.671 0.729 -1.585 1.00 76.94 113 LEU A C 1
ATOM 875 O O . LEU A 1 113 ? 10.862 0.781 -0.661 1.00 76.94 113 LEU A O 1
ATOM 879 N N . GLN A 1 114 ? 12.987 0.720 -1.371 1.00 76.44 114 GLN A N 1
ATOM 880 C CA . GLN A 1 114 ? 13.607 0.724 -0.046 1.00 76.44 114 GLN A CA 1
ATOM 881 C C . GLN A 1 114 ? 13.240 1.969 0.765 1.00 76.44 114 GLN A C 1
ATOM 883 O O . GLN A 1 114 ? 12.843 1.850 1.924 1.00 76.44 114 GLN A O 1
ATOM 888 N N . CYS A 1 115 ? 13.332 3.161 0.176 1.00 77.44 115 CYS A N 1
ATOM 889 C CA . CYS A 1 115 ? 12.960 4.407 0.841 1.00 77.44 115 CYS A CA 1
ATOM 890 C C . CYS A 1 115 ? 11.471 4.443 1.203 1.00 77.44 115 CYS A C 1
ATOM 892 O O . CYS A 1 115 ? 11.121 4.859 2.309 1.00 77.44 115 CYS A O 1
ATOM 894 N N . TRP A 1 116 ? 10.595 3.966 0.315 1.00 81.94 116 TRP A N 1
ATOM 895 C CA . TRP A 1 116 ? 9.167 3.863 0.605 1.00 81.94 116 TRP A CA 1
ATOM 896 C C . TRP A 1 116 ? 8.878 2.867 1.735 1.00 81.94 116 TRP A C 1
ATOM 898 O O . TRP A 1 116 ? 8.209 3.222 2.708 1.00 81.94 116 TRP A O 1
ATOM 908 N N . LEU A 1 117 ? 9.442 1.655 1.667 1.00 81.25 117 LEU A N 1
ATOM 909 C CA . LEU A 1 117 ? 9.315 0.652 2.725 1.00 81.25 117 LEU A CA 1
ATOM 910 C C . LEU A 1 117 ? 9.820 1.212 4.060 1.00 81.25 117 LEU A C 1
ATOM 912 O O . LEU A 1 117 ? 9.150 1.068 5.087 1.00 81.25 117 LEU A O 1
ATOM 916 N N . ARG A 1 118 ? 10.953 1.928 4.057 1.00 80.12 118 ARG A N 1
ATOM 917 C CA . ARG A 1 118 ? 11.447 2.658 5.233 1.00 80.12 118 ARG A CA 1
ATOM 918 C C . ARG A 1 118 ? 10.397 3.630 5.769 1.00 80.12 118 ARG A C 1
ATOM 920 O O . ARG A 1 118 ? 10.041 3.520 6.942 1.00 80.12 118 ARG A O 1
ATOM 927 N N . GLY A 1 119 ? 9.849 4.475 4.899 1.00 80.31 119 GLY A N 1
ATOM 928 C CA . GLY A 1 119 ? 8.873 5.513 5.230 1.00 80.31 119 GLY A CA 1
ATOM 929 C C . GLY A 1 119 ? 7.540 5.012 5.796 1.00 80.31 119 GLY A C 1
ATOM 930 O O . GLY A 1 119 ? 6.994 5.649 6.695 1.00 80.31 119 GLY A O 1
ATOM 931 N N . ILE A 1 120 ? 7.018 3.865 5.344 1.00 83.75 120 ILE A N 1
ATOM 932 C CA . ILE A 1 120 ? 5.743 3.342 5.876 1.00 83.75 120 ILE A CA 1
ATOM 933 C C . ILE A 1 120 ? 5.879 2.747 7.287 1.00 83.75 120 ILE A C 1
ATOM 935 O O . ILE A 1 120 ? 4.879 2.629 7.996 1.00 83.75 120 ILE A O 1
ATOM 939 N N . GLY A 1 121 ? 7.100 2.422 7.722 1.00 82.50 121 GLY A N 1
ATOM 940 C CA . GLY A 1 121 ? 7.405 1.910 9.061 1.00 82.50 121 GLY A CA 1
ATOM 941 C C . GLY A 1 121 ? 7.165 0.405 9.245 1.00 82.50 121 GLY A C 1
ATOM 942 O O . GLY A 1 121 ? 6.352 -0.212 8.557 1.00 82.50 121 GLY A O 1
ATOM 943 N N . LEU A 1 122 ? 7.873 -0.189 10.214 1.00 82.38 122 LEU A N 1
ATOM 944 C CA . LEU A 1 122 ? 7.972 -1.644 10.415 1.00 82.38 122 LEU A CA 1
ATOM 945 C C . LEU A 1 122 ? 6.612 -2.341 10.574 1.00 82.38 122 LEU A C 1
ATOM 947 O O . LEU A 1 122 ? 6.331 -3.323 9.893 1.00 82.38 122 LEU A O 1
ATOM 951 N N . LYS A 1 123 ? 5.729 -1.793 11.419 1.00 85.94 123 LYS A N 1
ATOM 952 C CA . LYS A 1 123 ? 4.396 -2.368 11.667 1.00 85.94 123 LYS A CA 1
ATOM 953 C C . LYS A 1 123 ? 3.566 -2.481 10.386 1.00 85.94 123 LYS A C 1
ATOM 955 O O . LYS A 1 123 ? 2.871 -3.469 10.193 1.00 85.94 123 LYS A O 1
ATOM 960 N N . ASN A 1 124 ? 3.643 -1.473 9.520 1.00 87.12 124 ASN A N 1
ATOM 961 C CA . ASN A 1 124 ? 2.866 -1.435 8.286 1.00 87.12 124 ASN A CA 1
ATOM 962 C C . ASN A 1 124 ? 3.440 -2.363 7.215 1.00 87.12 124 ASN A C 1
ATOM 964 O O . ASN A 1 124 ? 2.672 -2.968 6.473 1.00 87.12 124 ASN A O 1
ATOM 968 N N . ARG A 1 125 ? 4.769 -2.542 7.189 1.00 86.69 125 ARG A N 1
ATOM 969 C CA . ARG A 1 125 ? 5.412 -3.557 6.341 1.00 86.69 125 ARG A CA 1
ATOM 970 C C . ARG A 1 125 ? 4.856 -4.948 6.628 1.00 86.69 125 ARG A C 1
ATOM 972 O O . ARG A 1 125 ? 4.606 -5.673 5.681 1.00 86.69 125 ARG A O 1
ATOM 979 N N . GLY A 1 126 ? 4.573 -5.267 7.897 1.00 85.75 126 GLY A N 1
ATOM 980 C CA . GLY A 1 126 ? 3.929 -6.516 8.340 1.00 85.75 126 GLY A CA 1
ATOM 981 C C . GLY A 1 126 ? 2.599 -6.852 7.649 1.00 85.75 126 GLY A C 1
ATOM 982 O O . GLY A 1 126 ? 2.193 -8.013 7.565 1.00 85.75 126 GLY A O 1
ATOM 983 N N . TYR A 1 127 ? 1.911 -5.840 7.127 1.00 90.06 127 TYR A N 1
ATOM 984 C CA . TYR A 1 127 ? 0.637 -6.001 6.433 1.00 90.06 127 TYR A CA 1
ATOM 985 C C . TYR A 1 127 ? 0.774 -6.018 4.918 1.00 90.06 127 TYR A C 1
ATOM 987 O O . TYR A 1 127 ? -0.186 -6.379 4.254 1.00 90.06 127 TYR A O 1
ATOM 995 N N . LEU A 1 128 ? 1.933 -5.656 4.369 1.00 89.81 128 LEU A N 1
ATOM 996 C CA . LEU A 1 128 ? 2.145 -5.637 2.929 1.00 89.81 128 LEU A CA 1
ATOM 997 C C . LEU A 1 128 ? 2.018 -7.056 2.366 1.00 89.81 128 LEU A C 1
ATOM 999 O O . LEU A 1 128 ? 2.514 -8.010 2.971 1.00 89.81 128 LEU A O 1
ATOM 1003 N N . ARG A 1 129 ? 1.312 -7.205 1.242 1.00 89.25 129 ARG A N 1
ATOM 1004 C CA . ARG A 1 129 ? 1.104 -8.516 0.603 1.00 89.25 129 ARG A CA 1
ATOM 1005 C C . ARG A 1 129 ? 1.553 -8.577 -0.846 1.00 89.25 129 ARG A C 1
ATOM 1007 O O . ARG A 1 129 ? 2.033 -9.625 -1.251 1.00 89.25 129 ARG A O 1
ATOM 1014 N N . LYS A 1 130 ? 1.414 -7.489 -1.6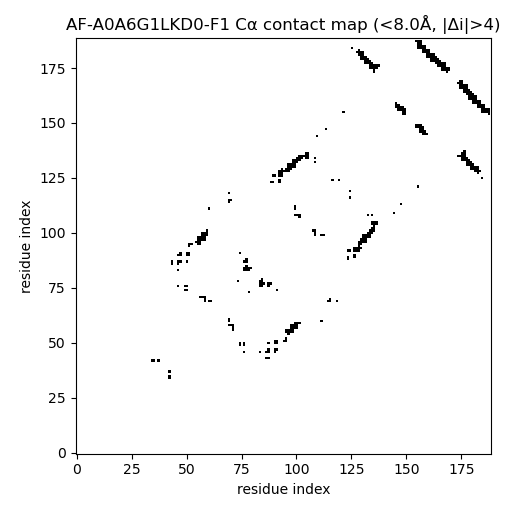11 1.00 86.88 130 LYS A N 1
ATOM 1015 C CA . LYS A 1 130 ? 1.704 -7.486 -3.051 1.00 86.88 130 LYS A CA 1
ATOM 1016 C C . LYS A 1 130 ? 2.450 -6.235 -3.481 1.00 86.88 130 LYS A C 1
ATOM 1018 O O . LYS A 1 130 ? 2.008 -5.118 -3.197 1.00 86.88 130 LYS A O 1
ATOM 1023 N N . VAL A 1 131 ? 3.550 -6.435 -4.201 1.00 85.56 131 VAL A N 1
ATOM 1024 C CA . VAL A 1 131 ? 4.338 -5.359 -4.809 1.00 85.56 131 VAL A CA 1
ATOM 1025 C C . VAL A 1 131 ? 4.651 -5.711 -6.256 1.00 85.56 131 VAL A C 1
ATOM 1027 O O . VAL A 1 131 ? 5.046 -6.830 -6.570 1.00 85.56 131 VAL A O 1
ATOM 1030 N N . GLU A 1 132 ? 4.507 -4.734 -7.137 1.00 83.75 132 GLU A N 1
ATOM 1031 C CA . GLU A 1 132 ? 4.898 -4.829 -8.536 1.00 83.75 132 GLU A CA 1
ATOM 1032 C C . GLU A 1 132 ? 6.076 -3.899 -8.805 1.00 83.75 132 GLU A C 1
ATOM 1034 O O . GLU A 1 132 ? 6.087 -2.739 -8.388 1.00 83.75 132 GLU A O 1
ATOM 1039 N N . VAL A 1 133 ? 7.074 -4.405 -9.518 1.00 78.38 133 VAL A N 1
ATOM 1040 C CA . VAL A 1 133 ? 8.220 -3.619 -9.968 1.00 78.38 133 VAL A CA 1
ATOM 1041 C C . VAL A 1 133 ? 8.226 -3.641 -11.484 1.00 78.38 133 VAL A C 1
ATOM 1043 O O . VAL A 1 133 ? 8.267 -4.706 -12.102 1.00 78.38 133 VAL A O 1
ATOM 1046 N N . PHE A 1 134 ? 8.176 -2.453 -12.073 1.00 75.06 134 PHE A N 1
ATOM 1047 C CA . PHE A 1 134 ? 8.242 -2.260 -13.510 1.00 75.06 134 PHE A CA 1
ATOM 1048 C C . PHE A 1 134 ? 9.545 -1.545 -13.853 1.00 75.06 134 PHE A C 1
ATOM 1050 O O . PHE A 1 134 ? 9.707 -0.364 -13.530 1.00 75.06 134 PHE A O 1
ATOM 1057 N N . ALA A 1 135 ? 10.473 -2.269 -14.478 1.00 68.31 135 ALA A N 1
ATOM 1058 C CA . ALA A 1 135 ? 11.799 -1.763 -14.816 1.00 68.31 135 ALA A CA 1
ATOM 1059 C C . ALA A 1 135 ? 12.190 -2.155 -16.253 1.00 68.31 135 ALA A C 1
ATOM 1061 O O . ALA A 1 135 ? 11.810 -3.227 -16.732 1.00 68.31 135 ALA A O 1
ATOM 1062 N N . PRO A 1 136 ? 12.937 -1.293 -16.966 1.00 59.72 136 PRO A N 1
ATOM 1063 C CA . PRO A 1 136 ? 13.326 -1.547 -18.352 1.00 59.72 136 PRO A CA 1
ATOM 1064 C C . PRO A 1 136 ? 14.448 -2.581 -18.530 1.00 59.72 136 PRO A C 1
ATOM 1066 O O . PRO A 1 136 ? 14.680 -3.000 -19.660 1.00 59.72 136 PRO A O 1
ATOM 1069 N N . TYR A 1 137 ? 15.131 -3.008 -17.461 1.00 62.19 137 TYR A N 1
ATOM 1070 C CA . TYR A 1 137 ? 16.237 -3.966 -17.546 1.00 62.19 137 TYR A CA 1
ATOM 1071 C C . TYR A 1 137 ? 16.115 -5.090 -16.527 1.00 62.19 137 TYR A C 1
ATOM 1073 O O . TYR A 1 137 ? 15.497 -4.937 -15.471 1.00 62.19 137 TYR A O 1
ATOM 1081 N N . ASP A 1 138 ? 16.749 -6.211 -16.870 1.00 55.62 138 ASP A N 1
ATOM 1082 C CA . ASP A 1 138 ? 16.838 -7.389 -16.030 1.00 55.62 138 ASP A CA 1
ATOM 1083 C C . ASP A 1 138 ? 17.584 -7.055 -14.731 1.00 55.62 138 ASP A C 1
ATOM 1085 O O . ASP A 1 138 ? 18.803 -6.898 -14.697 1.00 55.62 138 ASP A O 1
ATOM 1089 N N . ILE A 1 139 ? 16.828 -6.914 -13.646 1.00 54.88 139 ILE A N 1
ATOM 1090 C CA . ILE A 1 139 ? 17.364 -6.714 -12.300 1.00 54.88 139 ILE A CA 1
ATOM 1091 C C . ILE A 1 139 ? 17.812 -8.085 -11.751 1.00 54.88 139 ILE A C 1
ATOM 1093 O O . ILE A 1 139 ? 17.263 -8.551 -10.755 1.00 54.88 139 ILE A O 1
ATOM 1097 N N . THR A 1 140 ? 18.693 -8.811 -12.450 1.00 47.03 140 THR A N 1
ATOM 1098 C CA . THR A 1 140 ? 19.006 -10.228 -12.158 1.00 47.03 140 THR A CA 1
ATOM 1099 C C . THR A 1 140 ? 19.923 -10.459 -10.962 1.00 47.03 140 THR A C 1
ATOM 1101 O O . THR A 1 140 ? 20.035 -11.600 -10.524 1.00 47.03 140 THR A O 1
ATOM 1104 N N . ASP A 1 141 ? 20.506 -9.430 -10.340 1.00 52.72 141 ASP A N 1
ATOM 1105 C CA . ASP A 1 141 ? 21.228 -9.594 -9.058 1.00 52.72 141 ASP A CA 1
ATOM 1106 C C . ASP A 1 141 ? 20.271 -9.625 -7.839 1.00 52.72 141 ASP A C 1
ATOM 1108 O O . ASP A 1 141 ? 20.543 -9.170 -6.725 1.00 52.72 141 ASP A O 1
ATOM 1112 N N . SER A 1 142 ? 19.099 -10.223 -8.060 1.00 50.59 142 SER A N 1
ATOM 1113 C CA . SER A 1 142 ? 17.874 -10.234 -7.257 1.00 50.59 142 SER A CA 1
ATOM 1114 C C . SER A 1 142 ? 17.915 -11.092 -5.982 1.00 50.59 142 SER A C 1
ATOM 1116 O O . SER A 1 142 ? 16.929 -11.742 -5.634 1.00 50.59 142 SER A O 1
ATOM 1118 N N . LYS A 1 143 ? 19.032 -11.093 -5.249 1.00 47.38 143 LYS A N 1
ATOM 1119 C CA . LYS A 1 143 ? 19.064 -11.528 -3.837 1.00 47.38 143 LYS A CA 1
ATOM 1120 C C . LYS A 1 143 ? 19.417 -10.393 -2.882 1.00 47.38 143 LYS A C 1
ATOM 1122 O O . LYS A 1 143 ? 18.851 -10.336 -1.794 1.00 47.38 143 LYS A O 1
ATOM 1127 N N . GLU A 1 144 ? 20.278 -9.464 -3.292 1.00 46.50 144 GLU A N 1
ATOM 1128 C CA . GLU A 1 144 ? 20.679 -8.325 -2.450 1.00 46.50 144 GLU A CA 1
ATOM 1129 C C . GLU A 1 144 ? 19.622 -7.213 -2.427 1.00 46.50 144 GLU A C 1
ATOM 1131 O O . GLU A 1 144 ? 19.429 -6.552 -1.409 1.00 46.50 144 GLU A O 1
ATOM 1136 N N . PHE A 1 145 ? 18.853 -7.073 -3.511 1.00 49.62 145 PHE A N 1
ATOM 1137 C CA . PHE A 1 145 ? 17.769 -6.090 -3.641 1.00 49.62 145 PHE A CA 1
ATOM 1138 C C . PHE A 1 145 ? 16.690 -6.207 -2.555 1.00 49.62 145 PHE A C 1
ATOM 1140 O O . PHE A 1 145 ? 16.065 -5.212 -2.186 1.00 49.62 145 PHE A O 1
ATOM 1147 N N . PHE A 1 146 ? 16.455 -7.429 -2.071 1.00 49.69 146 PHE A N 1
ATOM 1148 C CA . PHE A 1 146 ? 15.284 -7.780 -1.269 1.00 49.69 146 PHE A CA 1
ATOM 1149 C C . PHE A 1 146 ? 15.606 -8.075 0.195 1.00 49.69 146 PHE A C 1
ATOM 1151 O O . PHE A 1 146 ? 14.694 -8.320 0.976 1.00 49.69 146 PHE A O 1
ATOM 1158 N N . ALA A 1 147 ? 16.870 -7.953 0.612 1.00 46.34 147 ALA A N 1
ATOM 1159 C CA . ALA A 1 147 ? 17.260 -7.930 2.023 1.00 46.34 147 ALA A CA 1
ATOM 1160 C C . ALA A 1 147 ? 16.866 -6.590 2.688 1.00 46.34 147 ALA A C 1
ATOM 1162 O O . ALA A 1 147 ? 17.662 -5.920 3.341 1.00 46.34 147 ALA A O 1
ATOM 1163 N N . ILE A 1 148 ? 15.621 -6.150 2.503 1.00 48.25 148 ILE A N 1
ATOM 1164 C CA . ILE A 1 148 ? 15.117 -4.889 3.042 1.00 48.25 148 ILE A CA 1
ATOM 1165 C C . ILE A 1 148 ? 14.635 -5.157 4.468 1.00 48.25 148 ILE A C 1
ATOM 1167 O O . ILE A 1 148 ? 13.454 -5.397 4.711 1.00 48.25 148 ILE A O 1
ATOM 1171 N N . GLY A 1 149 ? 15.577 -5.134 5.412 1.00 40.91 149 GLY A N 1
ATOM 1172 C CA . GLY A 1 149 ? 15.282 -5.272 6.842 1.00 40.91 149 GLY A CA 1
ATOM 1173 C C . GLY A 1 149 ? 16.450 -5.677 7.743 1.00 40.91 149 GLY A C 1
ATOM 1174 O O . GLY A 1 149 ? 16.248 -5.739 8.949 1.00 40.91 149 GLY A O 1
ATOM 1175 N N . ALA A 1 150 ? 17.643 -5.938 7.197 1.00 42.00 150 ALA A N 1
ATOM 1176 C CA . ALA A 1 150 ? 18.737 -6.533 7.971 1.00 42.00 150 ALA A CA 1
ATOM 1177 C C . ALA A 1 150 ? 19.455 -5.581 8.946 1.00 42.00 150 ALA A C 1
ATOM 1179 O O . ALA A 1 150 ? 20.220 -6.053 9.781 1.00 42.00 150 ALA A O 1
ATOM 1180 N N . GLU A 1 151 ? 19.237 -4.267 8.880 1.00 44.84 151 GLU A N 1
ATOM 1181 C CA . GLU A 1 151 ? 20.073 -3.329 9.631 1.00 44.84 151 GLU A CA 1
ATOM 1182 C C . GLU A 1 151 ? 19.240 -2.455 10.581 1.00 44.84 151 GLU A C 1
ATOM 1184 O O . GLU A 1 151 ? 18.558 -1.511 10.186 1.00 44.84 151 GLU A O 1
ATOM 1189 N N . GLU A 1 152 ? 19.315 -2.860 11.854 1.00 46.72 152 GLU A N 1
ATOM 1190 C CA . GLU A 1 152 ? 19.358 -2.048 13.083 1.00 46.72 152 GLU A CA 1
ATOM 1191 C C . GLU A 1 152 ? 18.1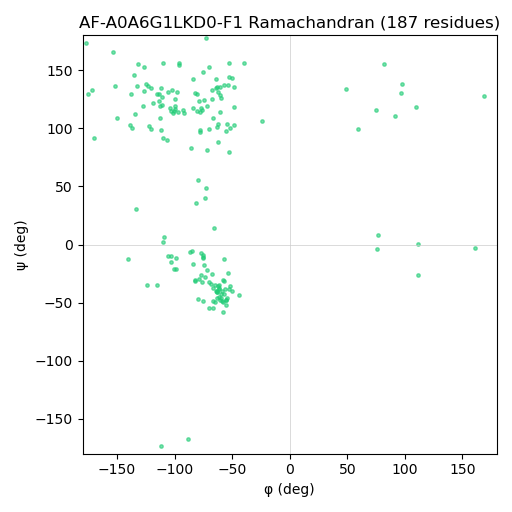71 -2.045 14.067 1.00 46.72 152 GLU A C 1
ATOM 1193 O O . GLU A 1 152 ? 18.451 -1.920 15.253 1.00 46.72 152 GLU A O 1
ATOM 1198 N N . ASP A 1 153 ? 16.905 -2.305 13.703 1.00 43.75 153 ASP A N 1
ATOM 1199 C CA . ASP A 1 153 ? 15.783 -2.017 14.643 1.00 43.75 153 ASP A CA 1
ATOM 1200 C C . ASP A 1 153 ? 14.699 -3.106 14.825 1.00 43.75 153 ASP A C 1
ATOM 1202 O O . ASP A 1 153 ? 13.540 -2.824 15.140 1.00 43.75 153 ASP A O 1
ATOM 1206 N N . GLY A 1 154 ? 15.059 -4.382 14.691 1.00 49.88 154 GLY A N 1
ATOM 1207 C CA . GLY A 1 154 ? 14.132 -5.495 14.924 1.00 49.88 154 GLY A CA 1
ATOM 1208 C C . GLY A 1 154 ? 13.759 -6.198 13.626 1.00 49.88 154 GLY A C 1
ATOM 1209 O O . GLY A 1 154 ? 13.211 -5.624 12.685 1.00 49.88 154 GLY A O 1
ATOM 1210 N N . ASN A 1 155 ? 14.131 -7.466 13.599 1.00 49.66 155 ASN A N 1
ATOM 1211 C CA . ASN A 1 155 ? 14.379 -8.271 12.420 1.00 49.66 155 ASN A CA 1
ATOM 1212 C C . ASN A 1 155 ? 13.054 -8.734 11.786 1.00 49.66 155 ASN A C 1
ATOM 1214 O O . ASN A 1 155 ? 12.453 -9.710 12.226 1.00 49.66 155 ASN A O 1
ATOM 1218 N N . VAL A 1 156 ? 12.572 -8.024 10.767 1.00 54.41 156 VAL A N 1
ATOM 1219 C CA . VAL A 1 156 ? 11.531 -8.548 9.874 1.00 54.41 156 VAL A CA 1
ATOM 1220 C C . VAL A 1 156 ? 12.113 -8.563 8.477 1.00 54.41 156 VAL A C 1
ATOM 1222 O O . VAL A 1 156 ? 12.178 -7.533 7.801 1.00 54.41 156 VAL A O 1
ATOM 1225 N N . LYS A 1 157 ? 12.570 -9.742 8.064 1.00 63.25 157 LYS A N 1
ATOM 1226 C CA . LYS A 1 157 ? 13.047 -9.971 6.708 1.00 63.25 157 LYS A CA 1
ATOM 1227 C C . LYS A 1 157 ? 11.827 -10.131 5.805 1.00 63.25 157 LYS A C 1
ATOM 1229 O O . LYS A 1 157 ? 11.046 -11.069 5.960 1.00 63.25 157 LYS A O 1
ATOM 1234 N N . LEU A 1 158 ? 11.655 -9.175 4.896 1.00 63.53 158 LEU A N 1
ATOM 1235 C CA . LEU A 1 158 ? 10.686 -9.287 3.813 1.00 63.53 158 LEU A CA 1
ATOM 1236 C C . LEU A 1 158 ? 11.278 -10.218 2.759 1.00 63.53 158 LEU A C 1
ATOM 1238 O O . LEU A 1 158 ? 12.322 -9.920 2.185 1.00 63.53 158 LEU A O 1
ATOM 1242 N N . GLU A 1 159 ? 10.625 -11.343 2.521 1.00 66.44 159 GLU A N 1
ATOM 1243 C CA . GLU A 1 159 ? 10.954 -12.229 1.414 1.00 66.44 159 GLU A CA 1
ATOM 1244 C C . GLU A 1 159 ? 9.970 -11.965 0.285 1.00 66.44 159 GLU A C 1
ATOM 1246 O O . GLU A 1 159 ? 8.759 -12.067 0.455 1.00 66.44 159 GLU A O 1
ATOM 1251 N N . LEU A 1 160 ? 10.497 -11.551 -0.860 1.00 69.69 160 LEU A N 1
ATOM 1252 C CA . LEU A 1 160 ? 9.701 -11.303 -2.050 1.00 69.69 160 LEU A CA 1
ATOM 1253 C C . LEU A 1 160 ? 9.782 -12.539 -2.938 1.00 69.69 160 LEU A C 1
ATOM 1255 O O . LEU A 1 160 ? 10.852 -12.870 -3.449 1.00 69.69 160 LEU A O 1
ATOM 1259 N N . GLU A 1 161 ? 8.655 -13.221 -3.105 1.00 76.38 161 GLU A N 1
ATOM 1260 C CA . GLU A 1 161 ? 8.529 -14.354 -4.015 1.00 76.38 161 GLU A CA 1
ATOM 1261 C C . GLU A 1 161 ? 8.040 -13.836 -5.367 1.00 76.38 161 GLU A C 1
ATOM 1263 O O . GLU A 1 161 ? 6.945 -13.285 -5.473 1.00 76.38 161 GLU A O 1
ATOM 1268 N N . LEU A 1 162 ? 8.862 -13.978 -6.411 1.00 77.12 162 LEU A N 1
ATOM 1269 C CA . LEU A 1 162 ? 8.454 -13.634 -7.771 1.00 77.12 162 LEU A CA 1
ATOM 1270 C C . LEU A 1 162 ? 7.353 -14.601 -8.217 1.00 77.12 162 LEU A C 1
ATOM 1272 O O . LEU A 1 162 ? 7.622 -15.764 -8.509 1.00 77.12 162 LEU A O 1
ATOM 1276 N N . VAL A 1 163 ? 6.129 -14.097 -8.325 1.00 81.94 163 VAL A N 1
ATOM 1277 C CA . VAL A 1 163 ? 4.959 -14.883 -8.740 1.00 81.94 163 VAL A CA 1
ATOM 1278 C C . VAL A 1 163 ? 4.618 -14.698 -10.213 1.00 81.94 163 VAL A C 1
ATOM 1280 O O . VAL A 1 163 ? 3.942 -15.539 -10.805 1.00 81.94 163 VAL A O 1
ATOM 1283 N N . LYS A 1 164 ? 5.078 -13.605 -10.833 1.00 82.06 164 LYS A N 1
ATOM 1284 C CA . LYS A 1 164 ? 4.781 -13.314 -12.237 1.00 82.06 164 LYS A CA 1
ATOM 1285 C C . LYS A 1 164 ? 5.876 -12.479 -12.890 1.00 82.06 164 LYS A C 1
ATOM 1287 O O . LYS A 1 164 ? 6.318 -11.489 -12.315 1.00 82.06 164 LYS A O 1
ATOM 1292 N N . LEU A 1 165 ? 6.246 -12.849 -14.113 1.00 82.06 165 LEU A N 1
ATOM 1293 C CA . LEU A 1 165 ? 7.090 -12.063 -15.010 1.00 82.06 165 LEU A CA 1
ATOM 1294 C C . LEU A 1 165 ? 6.363 -11.928 -16.350 1.00 82.06 165 LEU A C 1
ATOM 1296 O O . LEU A 1 165 ? 6.070 -12.932 -16.999 1.00 82.06 165 LEU A O 1
ATOM 1300 N N . GLU A 1 166 ? 6.065 -10.701 -16.762 1.00 80.94 166 GLU A N 1
ATOM 1301 C CA . GLU A 1 166 ? 5.487 -10.398 -18.070 1.00 80.94 166 GLU A CA 1
ATOM 1302 C C . GLU A 1 166 ? 6.366 -9.416 -18.827 1.00 80.94 166 GLU A C 1
ATOM 1304 O O . GLU A 1 166 ? 6.832 -8.420 -18.286 1.00 80.94 166 GLU A O 1
ATOM 1309 N N . VAL A 1 167 ? 6.562 -9.681 -20.113 1.00 79.88 167 VAL A N 1
ATOM 1310 C CA . VAL A 1 167 ? 7.298 -8.791 -21.003 1.00 79.88 167 VAL A CA 1
ATOM 1311 C C . VAL A 1 167 ? 6.278 -8.007 -21.813 1.00 79.88 167 VAL A C 1
ATOM 1313 O O . VAL A 1 167 ? 5.520 -8.589 -22.592 1.00 79.88 167 VAL A O 1
ATOM 1316 N N . ARG A 1 168 ? 6.224 -6.691 -21.613 1.00 72.62 168 ARG A N 1
ATOM 1317 C CA . ARG A 1 168 ? 5.260 -5.811 -22.279 1.00 72.62 168 ARG A CA 1
ATOM 1318 C C . ARG A 1 168 ? 5.980 -4.662 -22.979 1.00 72.62 168 ARG A C 1
ATOM 1320 O O . ARG A 1 168 ? 6.829 -4.020 -22.364 1.00 72.62 168 ARG A O 1
ATOM 1327 N N . PRO A 1 169 ? 5.662 -4.374 -24.253 1.00 69.12 169 PRO A N 1
ATOM 1328 C CA . PRO A 1 169 ? 6.116 -3.145 -24.879 1.00 69.12 169 PRO A CA 1
ATOM 1329 C C . PRO A 1 169 ? 5.423 -1.958 -24.204 1.00 69.12 169 PRO A C 1
ATOM 1331 O O . PRO A 1 169 ? 4.210 -1.971 -23.990 1.00 69.12 169 PRO A O 1
ATOM 1334 N N . ASP A 1 170 ? 6.194 -0.936 -23.856 1.00 69.31 170 ASP A N 1
ATOM 1335 C CA . ASP A 1 170 ? 5.649 0.316 -23.358 1.00 69.31 170 ASP A CA 1
ATOM 1336 C C . ASP A 1 170 ? 4.987 1.127 -24.484 1.00 69.31 170 ASP A C 1
ATOM 1338 O O . ASP A 1 170 ? 5.004 0.762 -25.664 1.00 69.31 170 ASP A O 1
ATOM 1342 N N . LYS A 1 171 ? 4.412 2.277 -24.118 1.00 69.62 171 LYS A N 1
ATOM 1343 C CA . LYS A 1 171 ? 3.772 3.220 -25.052 1.00 69.62 171 LYS A CA 1
ATOM 1344 C C . LYS A 1 171 ? 4.696 3.728 -26.178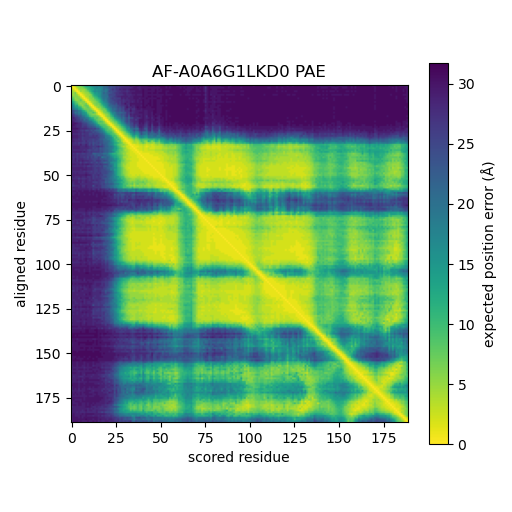 1.00 69.62 171 LYS A C 1
ATOM 1346 O O . LYS A 1 171 ? 4.199 4.311 -27.136 1.00 69.62 171 LYS A O 1
ATOM 1351 N N . HIS A 1 172 ? 6.008 3.506 -26.080 1.00 71.69 172 HIS A N 1
ATOM 1352 C CA . HIS A 1 172 ? 7.026 3.881 -27.064 1.00 71.69 172 HIS A CA 1
ATOM 1353 C C . HIS A 1 172 ? 7.616 2.671 -27.811 1.00 71.69 172 HIS A C 1
ATOM 1355 O O . HIS A 1 172 ? 8.559 2.833 -28.584 1.00 71.69 172 HIS A O 1
ATOM 1361 N N . GLY A 1 173 ? 7.077 1.464 -27.605 1.00 67.75 173 GLY A N 1
ATO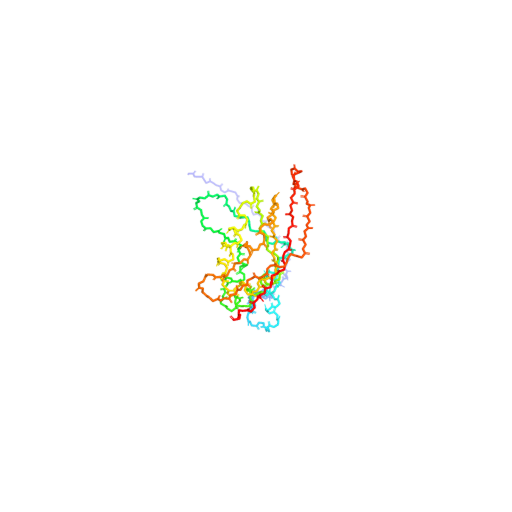M 1362 C CA . GLY A 1 173 ? 7.578 0.232 -28.216 1.00 67.75 173 GLY A CA 1
ATOM 1363 C C . GLY A 1 173 ? 8.849 -0.319 -27.564 1.00 67.75 173 GLY A C 1
ATOM 1364 O O . GLY A 1 173 ? 9.431 -1.267 -28.091 1.00 67.75 173 GLY A O 1
ATOM 1365 N N . VAL A 1 174 ? 9.281 0.240 -26.428 1.00 71.50 174 VAL A N 1
ATOM 1366 C CA . VAL A 1 174 ? 10.404 -0.290 -25.650 1.00 71.50 174 VAL A CA 1
ATOM 1367 C C . VAL A 1 174 ? 9.903 -1.477 -24.845 1.00 71.50 174 VAL A C 1
ATOM 1369 O O . VAL A 1 174 ? 8.945 -1.368 -24.083 1.00 71.50 174 VAL A O 1
ATOM 1372 N N . VAL A 1 175 ? 10.543 -2.627 -25.023 1.00 71.00 175 VAL A N 1
ATOM 1373 C CA . VAL A 1 175 ? 10.223 -3.843 -24.277 1.00 71.00 175 VAL A CA 1
ATOM 1374 C C . VAL A 1 175 ? 10.606 -3.647 -22.811 1.00 71.00 175 VAL A C 1
ATOM 1376 O O . VAL A 1 175 ? 11.749 -3.307 -22.522 1.00 71.00 175 VAL A O 1
ATOM 1379 N N . ARG A 1 176 ? 9.656 -3.846 -21.896 1.00 69.81 176 ARG A N 1
ATOM 1380 C CA . ARG A 1 176 ? 9.864 -3.738 -20.450 1.00 69.81 176 ARG A CA 1
ATOM 1381 C C . ARG A 1 176 ? 9.408 -5.001 -19.739 1.00 69.81 176 ARG A C 1
ATOM 1383 O O . ARG A 1 176 ? 8.497 -5.690 -20.203 1.00 69.81 176 ARG A O 1
ATOM 1390 N N . GLU A 1 177 ? 10.028 -5.269 -18.599 1.00 74.31 177 GLU A N 1
ATOM 1391 C CA . GLU A 1 177 ? 9.656 -6.379 -17.735 1.00 74.31 177 GLU A CA 1
ATOM 1392 C C . GLU A 1 177 ? 8.783 -5.884 -16.581 1.00 74.31 177 GLU A C 1
ATOM 1394 O O . GLU A 1 177 ? 9.140 -4.984 -15.819 1.00 74.31 177 GLU A O 1
ATOM 1399 N N . GLU A 1 178 ? 7.615 -6.498 -16.453 1.00 76.44 178 GLU A N 1
ATOM 1400 C CA . GLU A 1 178 ? 6.707 -6.357 -15.327 1.00 76.44 178 GLU A CA 1
ATOM 1401 C C . GLU A 1 178 ? 6.896 -7.564 -14.410 1.00 76.44 178 GLU A C 1
ATOM 1403 O O . GLU A 1 178 ? 6.662 -8.706 -14.811 1.00 76.44 178 GLU A O 1
ATOM 1408 N N . ARG A 1 179 ? 7.351 -7.312 -13.180 1.00 76.88 179 ARG A N 1
ATOM 1409 C CA . ARG A 1 179 ? 7.576 -8.340 -12.162 1.00 76.88 179 ARG A CA 1
ATOM 1410 C C . ARG A 1 179 ? 6.603 -8.145 -11.010 1.00 76.88 179 ARG A C 1
ATOM 1412 O O . ARG A 1 179 ? 6.587 -7.083 -10.389 1.00 76.88 179 ARG A O 1
ATOM 1419 N N . THR A 1 180 ? 5.823 -9.173 -10.701 1.00 80.88 180 THR A N 1
ATOM 1420 C CA . THR A 1 180 ? 4.911 -9.195 -9.551 1.00 80.88 180 THR A CA 1
ATOM 1421 C C . THR A 1 180 ? 5.495 -10.080 -8.465 1.00 80.88 180 THR A C 1
ATOM 1423 O O . THR A 1 180 ? 5.873 -11.222 -8.736 1.00 80.88 180 THR A O 1
ATOM 1426 N N . TYR A 1 181 ? 5.518 -9.565 -7.239 1.00 81.50 181 TYR A N 1
ATOM 1427 C CA . TYR A 1 181 ? 6.009 -10.271 -6.067 1.00 81.50 181 TYR A CA 1
ATOM 1428 C C . TYR A 1 181 ? 4.919 -10.398 -5.008 1.00 81.50 181 TYR A C 1
ATOM 1430 O O . TYR A 1 181 ? 4.258 -9.407 -4.666 1.00 81.50 181 TYR A O 1
ATOM 1438 N N . ASP A 1 182 ? 4.796 -11.598 -4.451 1.00 81.06 182 ASP A N 1
ATOM 1439 C CA . ASP A 1 182 ? 4.120 -11.802 -3.178 1.00 81.06 182 ASP A CA 1
ATOM 1440 C C . ASP A 1 182 ? 5.113 -11.538 -2.038 1.00 81.06 182 ASP A C 1
ATOM 1442 O O . ASP A 1 182 ? 6.315 -11.802 -2.138 1.00 81.06 182 ASP A O 1
ATOM 1446 N N . VAL A 1 183 ? 4.614 -10.928 -0.965 1.00 80.12 183 VAL A N 1
ATOM 1447 C CA . VAL A 1 183 ? 5.419 -10.502 0.182 1.00 80.12 183 VAL A CA 1
ATOM 1448 C C . VAL A 1 183 ? 5.213 -11.485 1.327 1.00 80.12 183 VAL A C 1
ATOM 1450 O O . VAL A 1 183 ? 4.125 -11.571 1.905 1.00 80.12 183 VAL A O 1
ATOM 1453 N N . HIS A 1 184 ? 6.285 -12.177 1.686 1.00 77.12 184 HIS A N 1
ATOM 1454 C CA . HIS A 1 184 ? 6.365 -13.112 2.796 1.00 77.12 184 HIS A CA 1
ATOM 1455 C C . HIS A 1 184 ? 7.232 -12.537 3.915 1.00 77.12 184 HIS A C 1
ATOM 1457 O O . HIS A 1 184 ? 8.083 -11.671 3.708 1.00 77.12 184 HIS A O 1
ATOM 1463 N N . PHE A 1 185 ? 7.002 -13.028 5.126 1.00 68.88 185 PHE A N 1
ATOM 1464 C CA . PHE A 1 185 ? 7.781 -12.665 6.302 1.00 68.88 185 PHE A CA 1
ATOM 1465 C C . PHE A 1 185 ? 8.553 -13.901 6.720 1.00 68.88 185 PHE A C 1
ATOM 1467 O O . PHE A 1 185 ? 7.935 -14.919 7.030 1.00 68.88 185 PHE A O 1
ATOM 1474 N N . ALA A 1 186 ? 9.879 -13.816 6.716 1.00 62.41 186 ALA A N 1
ATOM 1475 C CA . ALA A 1 186 ? 10.689 -14.837 7.358 1.00 62.41 186 ALA A CA 1
ATOM 1476 C C . ALA A 1 186 ? 10.757 -14.537 8.859 1.00 62.41 186 ALA A C 1
ATOM 1478 O O . ALA A 1 186 ? 11.031 -13.400 9.261 1.00 62.41 186 ALA A O 1
ATOM 1479 N N . GLU A 1 187 ? 10.482 -15.552 9.677 1.00 52.19 187 GLU A N 1
ATOM 1480 C CA . GLU A 1 187 ? 10.761 -15.493 11.109 1.00 52.19 187 GLU A CA 1
ATOM 1481 C C . GLU A 1 187 ? 12.277 -15.369 11.301 1.00 52.19 187 GLU A C 1
ATOM 1483 O O . GLU A 1 187 ? 13.064 -16.014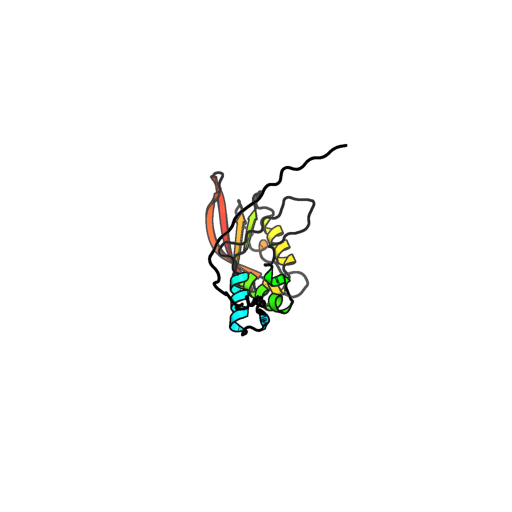 10.608 1.00 52.19 187 GLU A O 1
ATOM 1488 N N . ALA A 1 188 ? 12.688 -14.465 12.186 1.00 52.97 188 ALA A N 1
ATOM 1489 C CA . ALA A 1 188 ? 14.083 -14.340 12.561 1.00 52.97 188 ALA A CA 1
ATOM 1490 C C . ALA A 1 188 ? 14.409 -15.425 13.593 1.00 52.97 188 ALA A C 1
ATOM 1492 O O . ALA A 1 188 ? 13.836 -15.400 14.684 1.00 52.97 188 ALA A O 1
ATOM 1493 N N . ASP A 1 189 ? 15.290 -16.353 13.215 1.00 46.84 189 ASP A N 1
ATOM 1494 C CA . ASP A 1 189 ? 15.904 -17.344 14.111 1.00 46.84 189 ASP A CA 1
ATOM 1495 C C . ASP A 1 189 ? 16.753 -16.687 15.217 1.00 46.84 189 ASP A C 1
ATOM 1497 O O . ASP A 1 189 ? 17.431 -15.665 14.935 1.00 46.84 189 ASP A O 1
#